Protein AF-A0A8J4QDQ7-F1 (afdb_monomer_lite)

Sequence (222 aa):
VIGIDLLSQSLLPAIVELAEDRHWRVRLAIIEYIPLLASQLGVGFFDDKLGALCMQWLKDKVYSIRDAAANNVKRLAEEFGPEWAMQHIIPQVLDMINNPHYLYRMTILHAISLLAPVMGSEITCSKLLPVVINAAKDRVPNIKFNVAKVLQSLIPIVDQSVVEKTIRPCLIELSEDPDVDVRFFATQALQSSDQVSNQMLLDVLGLLPPPMTEQLVNLAAA

Structure (mmCIF, N/CA/C/O backbone):
data_AF-A0A8J4QDQ7-F1
#
_entry.id   AF-A0A8J4QDQ7-F1
#
loop_
_atom_site.group_PDB
_atom_site.id
_atom_site.type_symbol
_atom_site.label_atom_id
_atom_site.label_alt_id
_atom_site.label_comp_id
_atom_site.label_asym_id
_atom_site.label_entity_id
_atom_site.label_seq_id
_atom_site.pdbx_PDB_ins_code
_atom_site.Cartn_x
_atom_site.Cartn_y
_atom_site.Cartn_z
_atom_site.occupancy
_atom_site.B_iso_or_equiv
_atom_site.auth_seq_id
_atom_site.auth_comp_id
_atom_site.auth_asym_id
_atom_site.auth_atom_id
_atom_site.pdbx_PDB_model_num
ATOM 1 N N . VAL A 1 1 ? -21.166 14.233 34.605 1.00 46.72 1 VAL A N 1
ATOM 2 C CA . VAL A 1 1 ? -20.806 13.964 33.195 1.00 46.72 1 VAL A CA 1
ATOM 3 C C . VAL A 1 1 ? -20.158 12.594 33.177 1.00 46.72 1 VAL A C 1
ATOM 5 O O . VAL A 1 1 ? -19.172 12.425 33.880 1.00 46.72 1 VAL A O 1
ATOM 8 N N . ILE A 1 2 ? -20.756 11.599 32.517 1.00 53.34 2 ILE A N 1
ATOM 9 C CA . ILE A 1 2 ? -20.072 10.319 32.285 1.00 53.34 2 ILE A CA 1
ATOM 10 C C . ILE A 1 2 ? -18.892 10.666 31.375 1.00 53.34 2 ILE A C 1
ATOM 12 O O . ILE A 1 2 ? -19.111 11.212 30.296 1.00 53.34 2 ILE A O 1
ATOM 16 N N . GLY A 1 3 ? -17.663 10.493 31.863 1.00 65.38 3 GLY A N 1
ATOM 17 C CA . GLY A 1 3 ? -16.469 10.800 31.077 1.00 65.38 3 GLY A CA 1
ATOM 18 C C . GLY A 1 3 ? -16.448 9.952 29.808 1.00 65.38 3 GLY A C 1
ATOM 19 O O . GLY A 1 3 ? -16.916 8.811 29.830 1.00 65.38 3 GLY A O 1
ATOM 20 N N . ILE A 1 4 ? -15.911 10.507 28.720 1.00 68.81 4 ILE A N 1
ATOM 21 C CA . ILE A 1 4 ? -15.723 9.800 27.442 1.00 68.81 4 ILE A CA 1
ATOM 22 C C . ILE A 1 4 ? -15.067 8.432 27.684 1.00 68.81 4 ILE A C 1
ATOM 24 O O . ILE A 1 4 ? -15.502 7.443 27.110 1.00 68.81 4 ILE A O 1
ATOM 28 N N . ASP A 1 5 ? -14.148 8.342 28.645 1.00 69.94 5 ASP A N 1
ATOM 29 C CA . ASP A 1 5 ? -13.467 7.104 29.034 1.00 69.94 5 ASP A CA 1
ATOM 30 C C . ASP A 1 5 ? -14.416 5.963 29.435 1.00 69.94 5 ASP A C 1
ATOM 32 O O . ASP A 1 5 ? -14.229 4.822 29.013 1.00 69.94 5 ASP A O 1
ATOM 36 N N . LEU A 1 6 ? -15.461 6.250 30.218 1.00 70.62 6 LEU A N 1
ATOM 37 C CA . LEU A 1 6 ? -16.390 5.224 30.704 1.00 70.62 6 LEU A CA 1
ATOM 38 C C . LEU A 1 6 ? -17.326 4.741 29.584 1.00 70.62 6 LEU A C 1
ATOM 40 O O . LEU A 1 6 ? -17.686 3.562 29.521 1.00 70.62 6 LEU A O 1
ATOM 44 N N . LEU A 1 7 ? -17.708 5.658 28.688 1.00 71.38 7 LEU A N 1
ATOM 45 C CA . LEU A 1 7 ? -18.514 5.346 27.510 1.00 71.38 7 LEU A CA 1
ATOM 46 C C . LEU A 1 7 ? -17.709 4.489 26.526 1.00 71.38 7 LEU A C 1
ATOM 48 O O . LEU A 1 7 ? -18.193 3.450 26.078 1.00 71.38 7 LEU A O 1
ATOM 52 N N . SER A 1 8 ? -16.459 4.867 26.266 1.00 72.62 8 SER A N 1
ATOM 53 C CA . SER A 1 8 ? -15.536 4.123 25.410 1.00 72.62 8 SER A CA 1
ATOM 54 C C . SER A 1 8 ? -15.260 2.725 25.953 1.00 72.62 8 SER A C 1
ATOM 56 O O . SER A 1 8 ? -15.333 1.760 25.201 1.00 72.62 8 SER A O 1
ATOM 58 N N . GLN A 1 9 ? -15.037 2.574 27.263 1.00 77.69 9 GLN A N 1
ATOM 59 C CA . GLN A 1 9 ? -14.858 1.258 27.891 1.00 77.69 9 GLN A CA 1
ATOM 60 C C . GLN A 1 9 ? -16.101 0.364 27.779 1.00 77.69 9 GLN A C 1
ATOM 62 O O . GLN A 1 9 ? -15.965 -0.849 27.635 1.00 77.69 9 GLN A O 1
ATOM 67 N N . SER A 1 10 ? -17.300 0.951 27.816 1.00 83.00 10 SER A N 1
ATOM 68 C CA . SER A 1 10 ? -18.557 0.198 27.727 1.00 83.00 10 SER A CA 1
ATOM 69 C C . SER A 1 10 ? -18.890 -0.231 26.294 1.00 83.00 10 SER A C 1
ATOM 71 O O . SER A 1 10 ? -19.472 -1.294 26.094 1.00 83.00 10 SER A O 1
ATOM 73 N N . LEU A 1 11 ? -18.529 0.583 25.295 1.00 84.69 11 LEU A N 1
ATOM 74 C CA . LEU A 1 11 ? -18.830 0.318 23.883 1.00 84.69 11 LEU A CA 1
ATOM 75 C C . LEU A 1 11 ? -17.735 -0.476 23.164 1.00 84.69 11 LEU A C 1
ATOM 77 O O . LEU A 1 11 ? -18.033 -1.184 22.203 1.00 84.69 11 LEU A O 1
ATOM 81 N N . LEU A 1 12 ? -16.483 -0.393 23.622 1.00 83.94 12 LEU A N 1
ATOM 82 C CA . LEU A 1 12 ? -15.350 -1.043 22.965 1.00 83.94 12 LEU A CA 1
ATOM 83 C C . LEU A 1 12 ? -15.536 -2.560 22.780 1.00 83.94 12 LEU A C 1
ATOM 85 O O . LEU A 1 12 ? -15.283 -3.021 21.669 1.00 83.94 12 LEU A O 1
ATOM 89 N N . PRO A 1 13 ? -16.009 -3.345 23.772 1.00 89.38 13 PRO A N 1
ATOM 90 C CA . PRO A 1 13 ? -16.227 -4.778 23.572 1.00 89.38 13 PRO A CA 1
ATOM 91 C C . PRO A 1 13 ? -17.178 -5.075 22.409 1.00 89.38 13 PRO A C 1
ATOM 93 O O . PRO A 1 13 ? -16.895 -5.955 21.603 1.00 89.38 13 PRO A O 1
ATOM 96 N N . ALA A 1 14 ? -18.252 -4.291 22.268 1.00 91.81 14 ALA A N 1
ATOM 97 C CA . ALA A 1 14 ? -19.197 -4.440 21.167 1.00 91.81 14 ALA A CA 1
ATOM 98 C C . ALA A 1 14 ? -18.576 -4.035 19.819 1.00 91.81 14 ALA A C 1
ATOM 100 O O . ALA A 1 14 ? -18.802 -4.701 18.815 1.00 91.81 14 ALA A O 1
ATOM 101 N N . ILE A 1 15 ? -17.760 -2.975 19.781 1.00 89.94 15 ILE A N 1
ATOM 102 C CA . ILE A 1 15 ? -17.044 -2.568 18.558 1.00 89.94 15 ILE A CA 1
ATOM 103 C C . ILE A 1 15 ? -16.073 -3.666 18.111 1.00 89.94 15 ILE A C 1
ATOM 105 O O . ILE A 1 15 ? -16.031 -3.989 16.926 1.00 89.94 15 ILE A O 1
ATOM 109 N N . VAL A 1 16 ? -15.319 -4.255 19.044 1.00 90.12 16 VAL A N 1
ATOM 110 C CA . VAL A 1 16 ? -14.378 -5.349 18.760 1.00 90.12 16 VAL A CA 1
ATOM 111 C C . VAL A 1 16 ? -15.122 -6.605 18.296 1.00 90.12 16 VAL A C 1
ATOM 113 O O . VAL A 1 16 ? -14.714 -7.231 17.324 1.00 90.12 16 VAL A O 1
ATOM 116 N N . GLU A 1 17 ? -16.255 -6.940 18.916 1.00 93.31 17 GLU A N 1
ATOM 117 C CA . GLU A 1 17 ? -17.091 -8.059 18.468 1.00 93.31 17 GLU A CA 1
ATOM 118 C 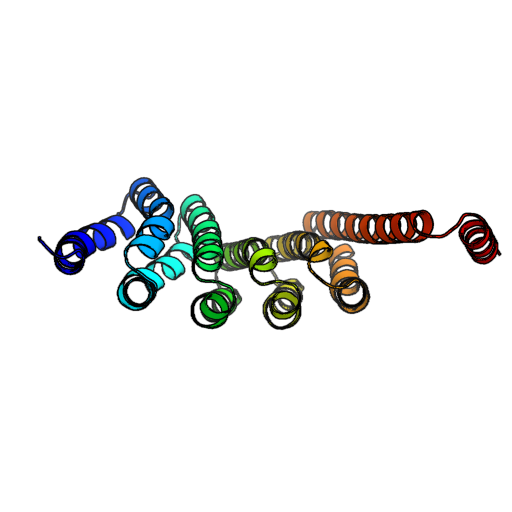C . GLU A 1 17 ? -17.596 -7.849 17.029 1.00 93.31 17 GLU A C 1
ATOM 120 O O . GLU A 1 17 ? -17.483 -8.740 16.186 1.00 93.31 17 GLU A O 1
ATOM 125 N N . LEU A 1 18 ? -18.082 -6.645 16.709 1.00 94.88 18 LEU A N 1
ATOM 126 C CA . LEU A 1 18 ? -18.565 -6.303 15.367 1.00 94.88 18 LEU A CA 1
ATOM 127 C C . LEU A 1 18 ? -17.429 -6.223 14.329 1.00 94.88 18 LEU A C 1
ATOM 129 O O . LEU A 1 18 ? -17.634 -6.549 13.157 1.00 94.88 18 LEU A O 1
ATOM 133 N N . ALA A 1 19 ? -16.225 -5.819 14.743 1.00 93.56 19 ALA A N 1
ATOM 134 C CA . ALA A 1 19 ? -15.021 -5.786 13.910 1.00 93.56 19 ALA A CA 1
ATOM 135 C C . ALA A 1 19 ? -14.628 -7.172 13.372 1.00 93.56 19 ALA A C 1
ATOM 137 O O . ALA A 1 19 ? -14.020 -7.271 12.301 1.00 93.56 19 ALA A O 1
ATOM 138 N N . GLU A 1 20 ? -14.998 -8.233 14.089 1.00 94.12 20 GLU A N 1
ATOM 139 C CA . GLU A 1 20 ? -14.707 -9.630 13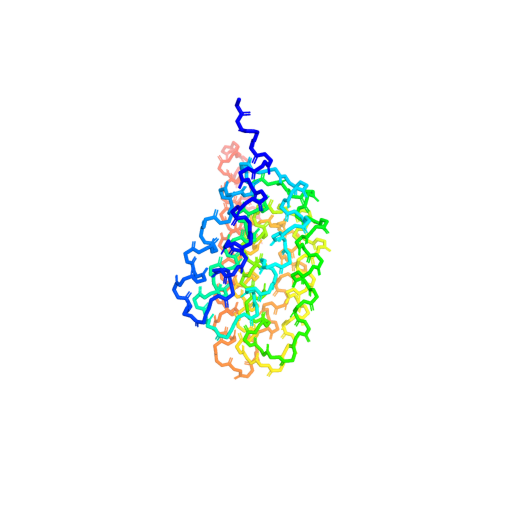.755 1.00 94.12 20 GLU A CA 1
ATOM 140 C C . GLU A 1 20 ? -15.962 -10.425 13.346 1.00 94.12 20 GLU A C 1
ATOM 142 O O . GLU A 1 20 ? -15.912 -11.650 13.196 1.00 94.12 20 GLU A O 1
ATOM 147 N N . ASP A 1 21 ? -17.084 -9.738 13.101 1.00 97.38 21 ASP A N 1
ATOM 148 C CA . ASP A 1 21 ? -18.368 -10.361 12.781 1.00 97.38 21 ASP A CA 1
ATOM 149 C C . ASP A 1 21 ? -18.267 -11.308 11.576 1.00 97.38 21 ASP A C 1
ATOM 151 O O . ASP A 1 21 ? -17.541 -11.070 10.605 1.00 97.38 21 ASP A O 1
ATOM 155 N N . ARG A 1 22 ? -19.033 -12.404 11.591 1.00 95.94 22 ARG A N 1
ATOM 156 C CA . ARG A 1 22 ? -19.036 -13.398 10.504 1.00 95.94 22 ARG A CA 1
ATOM 157 C C . ARG A 1 22 ? -19.473 -12.792 9.169 1.00 95.94 22 ARG A C 1
ATOM 159 O O . ARG A 1 22 ? -18.961 -13.188 8.113 1.00 95.94 22 ARG A O 1
ATOM 166 N N . HIS A 1 23 ? -20.405 -11.846 9.200 1.00 97.56 23 HIS A N 1
ATOM 167 C CA . HIS A 1 23 ? -20.930 -11.151 8.043 1.00 97.56 23 HIS A CA 1
ATOM 168 C C . HIS A 1 23 ? -20.013 -9.990 7.652 1.00 97.56 23 HIS A C 1
ATOM 170 O O . HIS A 1 23 ? -19.893 -8.984 8.342 1.00 97.56 23 HIS A O 1
ATOM 176 N N . TRP A 1 24 ? -19.380 -10.105 6.485 1.00 98.00 24 TRP A N 1
ATOM 177 C CA . TRP A 1 24 ? -18.366 -9.138 6.061 1.00 98.00 24 TRP A CA 1
ATOM 178 C C . TRP A 1 24 ? -18.899 -7.706 5.950 1.00 98.00 24 TRP A C 1
ATOM 180 O O . TRP A 1 24 ? -18.155 -6.782 6.228 1.00 98.00 24 TRP A O 1
ATOM 190 N N . ARG A 1 25 ? -20.179 -7.483 5.628 1.00 98.06 25 ARG A N 1
ATOM 191 C CA . ARG A 1 25 ? -20.723 -6.113 5.580 1.00 98.06 25 ARG A CA 1
ATOM 192 C C . ARG A 1 25 ? -20.772 -5.433 6.950 1.00 98.06 25 ARG A C 1
ATOM 194 O O . ARG A 1 25 ? -20.677 -4.216 7.003 1.00 98.06 25 ARG A O 1
ATOM 201 N N . VAL A 1 26 ? -20.886 -6.206 8.033 1.00 97.75 26 VAL A N 1
ATOM 202 C CA . VAL A 1 26 ? -20.792 -5.669 9.398 1.00 97.75 26 VAL A CA 1
ATOM 203 C C . VAL A 1 26 ? -19.357 -5.221 9.658 1.00 97.75 26 VAL A C 1
ATOM 205 O O . VAL A 1 26 ? -19.144 -4.065 10.008 1.00 97.75 26 VAL A O 1
ATOM 208 N N . ARG A 1 27 ? -18.368 -6.075 9.354 1.00 97.75 27 ARG A N 1
ATOM 209 C CA . ARG A 1 27 ? -16.945 -5.700 9.443 1.00 97.75 27 ARG A CA 1
ATOM 210 C C . ARG A 1 27 ? -16.627 -4.467 8.599 1.00 97.75 27 ARG A C 1
ATOM 212 O O . ARG A 1 27 ? -15.969 -3.558 9.085 1.00 97.75 27 ARG A O 1
ATOM 219 N N . LEU A 1 28 ? -17.127 -4.414 7.361 1.00 97.81 28 LEU A N 1
ATOM 220 C CA . LEU A 1 28 ? -16.935 -3.276 6.460 1.00 97.81 28 LEU A CA 1
ATOM 221 C C . LEU A 1 28 ? -17.427 -1.972 7.096 1.00 97.81 28 LEU A C 1
ATOM 223 O O . LEU A 1 28 ? -16.676 -1.003 7.126 1.00 97.81 28 LEU A O 1
ATOM 227 N N . ALA A 1 29 ? -18.644 -1.972 7.650 1.00 96.88 29 ALA A N 1
ATOM 228 C CA . ALA A 1 29 ? -19.180 -0.800 8.330 1.00 96.88 29 ALA A CA 1
ATOM 229 C C . ALA A 1 29 ? -18.258 -0.354 9.475 1.00 96.88 29 ALA A C 1
ATOM 231 O O . ALA A 1 29 ? -17.933 0.825 9.570 1.00 96.88 29 ALA A O 1
ATOM 232 N N . ILE A 1 30 ? -17.765 -1.285 10.301 1.00 95.81 30 ILE A N 1
ATOM 233 C CA . ILE A 1 30 ? -16.829 -0.946 11.383 1.00 95.81 30 ILE A CA 1
ATOM 234 C C . ILE A 1 30 ? -15.547 -0.306 10.836 1.00 95.81 30 ILE A C 1
ATOM 236 O O . ILE A 1 30 ? -15.154 0.757 11.315 1.00 95.81 30 ILE A O 1
ATOM 240 N N . ILE A 1 31 ? -14.936 -0.889 9.801 1.00 96.62 31 ILE A N 1
ATOM 241 C CA . ILE A 1 31 ? -13.700 -0.386 9.177 1.00 96.62 31 ILE A CA 1
ATOM 242 C C . ILE A 1 31 ? -13.849 1.059 8.690 1.00 96.62 31 ILE A C 1
ATOM 244 O O . ILE A 1 31 ? -12.935 1.871 8.857 1.00 96.62 31 ILE A O 1
ATOM 248 N N . GLU A 1 32 ? -14.993 1.401 8.099 1.00 94.62 32 GLU A N 1
ATOM 249 C CA . GLU A 1 32 ? -15.253 2.741 7.564 1.00 94.62 32 GLU A CA 1
ATOM 250 C C . GLU A 1 32 ? -15.359 3.814 8.662 1.00 94.62 32 GLU A C 1
ATOM 252 O O . GLU A 1 32 ? -14.963 4.966 8.431 1.00 94.62 32 GLU A O 1
ATOM 257 N N . TYR A 1 33 ? -15.822 3.427 9.859 1.00 92.94 33 TYR A N 1
ATOM 258 C CA . TYR A 1 33 ? -15.953 4.301 11.031 1.00 92.94 33 TYR A CA 1
ATOM 259 C C . TYR A 1 33 ? -14.691 4.395 11.896 1.00 92.94 33 TYR A C 1
ATOM 261 O O . TYR A 1 33 ? -14.557 5.360 12.649 1.00 92.94 33 TYR A O 1
ATOM 269 N N . ILE A 1 34 ? -13.745 3.455 11.783 1.00 91.44 34 ILE A N 1
ATOM 270 C CA . ILE A 1 34 ? -12.524 3.450 12.604 1.00 91.44 34 ILE A CA 1
ATOM 271 C C . ILE A 1 34 ? -11.758 4.781 12.592 1.00 91.44 34 ILE A C 1
ATOM 273 O O . ILE A 1 34 ? -11.402 5.222 13.680 1.00 91.44 34 ILE A O 1
ATOM 277 N N . PRO A 1 35 ? -11.508 5.465 11.457 1.00 91.12 35 PRO A N 1
ATOM 278 C CA . PRO A 1 35 ? -10.709 6.691 11.485 1.00 91.12 35 PRO A CA 1
ATOM 279 C C . PRO A 1 35 ? -11.386 7.806 12.293 1.00 91.12 35 PRO A C 1
ATOM 281 O O . PRO A 1 35 ? -10.717 8.549 13.001 1.00 91.12 35 PRO A O 1
ATOM 284 N N . LEU A 1 36 ? -12.723 7.871 12.257 1.00 90.06 36 LEU A N 1
ATOM 285 C CA . LEU A 1 36 ? -13.495 8.804 13.080 1.00 90.06 36 LEU A CA 1
ATOM 286 C C . LEU A 1 36 ? -13.423 8.438 14.570 1.00 90.06 36 LEU A C 1
ATOM 288 O O . LEU A 1 36 ? -13.307 9.315 15.417 1.00 90.06 36 LEU A O 1
ATOM 292 N N . LEU A 1 37 ? -13.489 7.147 14.902 1.00 87.56 37 LEU A N 1
ATOM 293 C CA . LEU A 1 37 ? -13.314 6.700 16.286 1.00 87.56 37 LEU A CA 1
ATOM 294 C C . LEU A 1 37 ? -11.900 7.006 16.787 1.00 87.56 37 LEU A C 1
ATOM 296 O O . LEU A 1 37 ? -11.734 7.467 17.910 1.00 87.56 37 LEU A O 1
ATOM 300 N N . ALA A 1 38 ? -10.888 6.791 15.949 1.00 88.25 38 ALA A N 1
ATOM 301 C CA . ALA A 1 38 ? -9.495 7.058 16.270 1.00 88.25 38 ALA A CA 1
ATOM 302 C C . ALA A 1 38 ? -9.261 8.553 16.559 1.00 88.25 38 ALA A C 1
ATOM 304 O O . ALA A 1 38 ? -8.642 8.882 17.571 1.00 88.25 38 ALA A O 1
ATOM 305 N N . SER A 1 39 ? -9.832 9.453 15.748 1.00 87.88 39 SER A N 1
ATOM 306 C CA . SER A 1 39 ? -9.722 10.902 15.970 1.00 87.88 39 SER A CA 1
ATOM 307 C C . SER A 1 39 ? -10.444 11.378 17.234 1.00 87.88 39 SER A C 1
ATOM 309 O O . SER A 1 39 ? -9.968 12.277 17.9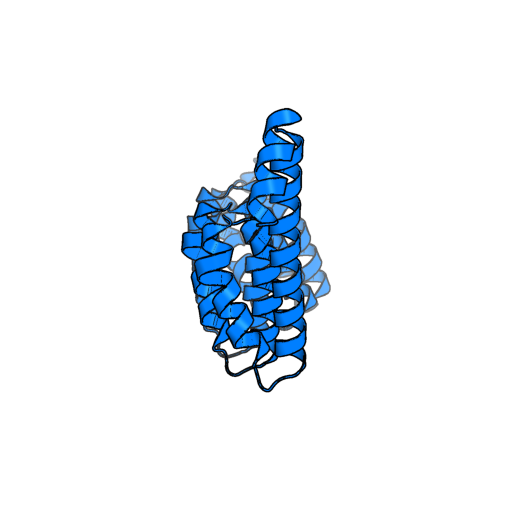24 1.00 87.88 39 SER A O 1
ATOM 311 N N . GLN A 1 40 ? -11.569 10.751 17.591 1.00 86.38 40 GLN A N 1
ATOM 312 C CA . GLN A 1 40 ? -12.343 11.112 18.784 1.00 86.38 40 GLN A CA 1
ATOM 313 C C . GLN A 1 40 ? -11.772 10.546 20.090 1.00 86.38 40 GLN A C 1
ATOM 315 O O . GLN A 1 40 ? -11.903 11.178 21.138 1.00 86.38 40 GLN A O 1
ATOM 320 N N . LEU A 1 41 ? -11.178 9.352 20.044 1.00 84.00 41 LEU A N 1
ATOM 321 C CA . LEU A 1 41 ? -10.660 8.643 21.221 1.00 84.00 41 LEU A CA 1
ATOM 322 C C . LEU A 1 41 ? -9.184 8.944 21.495 1.00 84.00 41 LEU A C 1
ATOM 324 O O . LEU A 1 41 ? -8.710 8.737 22.612 1.00 84.00 41 LEU A O 1
ATOM 328 N N . GLY A 1 42 ? -8.473 9.458 20.493 1.00 84.38 42 GLY A N 1
ATOM 329 C CA . GLY A 1 42 ? -7.061 9.789 20.575 1.00 84.38 42 GLY A CA 1
ATOM 330 C C . GLY A 1 42 ? -6.142 8.601 20.287 1.00 84.38 42 GLY A C 1
ATOM 331 O O . GLY A 1 42 ? -6.487 7.430 20.462 1.00 84.38 42 GLY A O 1
ATOM 332 N N . VAL A 1 43 ? -4.925 8.943 19.861 1.00 86.81 43 VAL A N 1
ATOM 333 C CA . VAL A 1 43 ? -3.916 8.006 19.349 1.00 86.81 43 VAL A CA 1
ATOM 334 C C . VAL A 1 43 ? -3.548 6.896 20.340 1.00 86.81 43 VAL A C 1
ATOM 336 O O . VAL A 1 43 ? -3.564 5.726 19.977 1.00 86.81 43 VAL A O 1
ATOM 339 N N . GLY A 1 44 ? -3.331 7.228 21.620 1.00 84.00 44 GLY A N 1
ATOM 340 C CA . GLY A 1 44 ? -2.935 6.235 22.626 1.00 84.00 44 GLY A CA 1
ATOM 341 C C . GLY A 1 44 ? -4.009 5.174 22.878 1.00 84.00 44 GLY A C 1
ATOM 342 O O . GLY A 1 44 ? -3.701 3.994 23.015 1.00 84.00 44 GLY A O 1
ATOM 343 N N . PHE A 1 45 ? -5.287 5.568 22.872 1.00 81.75 45 PHE A N 1
ATOM 344 C CA . PHE A 1 45 ? -6.383 4.608 22.998 1.00 81.75 45 PHE A CA 1
ATOM 345 C C . PHE A 1 45 ? -6.493 3.720 21.754 1.00 81.75 45 PHE A C 1
ATOM 347 O O . PHE A 1 45 ? -6.727 2.514 21.867 1.00 81.75 45 PHE A O 1
ATOM 354 N N . PHE A 1 46 ? -6.338 4.313 20.567 1.00 85.25 46 PHE A N 1
ATOM 355 C CA . PHE A 1 46 ? -6.386 3.582 19.307 1.00 85.25 46 PHE A CA 1
ATOM 356 C C . PHE A 1 46 ? -5.286 2.515 19.230 1.00 85.25 46 PHE A C 1
ATOM 358 O O . PHE A 1 46 ? -5.593 1.355 18.940 1.00 85.25 46 PHE A O 1
ATOM 365 N N . ASP A 1 47 ? -4.044 2.882 19.545 1.00 86.00 47 ASP A N 1
ATOM 366 C CA . ASP A 1 47 ? -2.890 1.980 19.495 1.00 86.00 47 ASP A CA 1
ATOM 367 C C . ASP A 1 47 ? -3.082 0.770 20.421 1.00 86.00 47 ASP A C 1
ATOM 369 O O . ASP A 1 47 ? -2.907 -0.375 19.997 1.00 86.00 47 ASP A O 1
ATOM 373 N N . ASP A 1 48 ? -3.558 1.006 21.646 1.00 84.56 48 ASP A N 1
ATOM 374 C CA . ASP A 1 48 ? -3.754 -0.042 22.650 1.00 84.56 48 ASP A CA 1
ATOM 375 C C . ASP A 1 48 ? -4.892 -1.018 22.319 1.00 84.56 48 ASP A C 1
ATOM 377 O O . ASP A 1 48 ? -4.877 -2.167 22.777 1.00 84.56 48 ASP A O 1
ATOM 381 N N . LYS A 1 49 ? -5.936 -0.559 21.615 1.00 82.31 49 LYS A N 1
ATOM 382 C CA . LYS A 1 49 ? -7.219 -1.283 21.533 1.00 82.31 49 LYS A CA 1
ATOM 383 C C . LYS A 1 49 ? -7.650 -1.680 20.128 1.00 82.31 49 LYS A C 1
ATOM 385 O O . LYS A 1 49 ? -8.334 -2.690 19.987 1.00 82.31 49 LYS A O 1
ATOM 390 N N . LEU A 1 50 ? -7.301 -0.898 19.110 1.00 85.94 50 LEU A N 1
ATOM 391 C CA . LEU A 1 50 ? -7.868 -1.012 17.760 1.00 85.94 50 LEU A CA 1
ATOM 392 C C . LEU A 1 50 ? -6.805 -1.151 16.658 1.00 85.94 50 LEU A C 1
ATOM 394 O O . LEU A 1 50 ? -7.120 -1.657 15.578 1.00 85.94 50 LEU A O 1
ATOM 398 N N . GLY A 1 51 ? -5.548 -0.781 16.920 1.00 89.12 51 GLY A N 1
ATOM 399 C CA . GLY A 1 51 ? -4.468 -0.852 15.930 1.00 89.12 51 GLY A CA 1
ATOM 400 C C . GLY A 1 51 ? -4.262 -2.257 15.347 1.00 89.12 51 GLY A C 1
ATOM 401 O O . GLY A 1 51 ? -4.146 -2.421 14.131 1.00 89.12 51 GLY A O 1
ATOM 402 N N . ALA A 1 52 ? -4.307 -3.294 16.191 1.00 91.25 52 ALA A N 1
ATOM 403 C CA . ALA A 1 52 ? -4.137 -4.684 15.756 1.00 91.25 52 ALA A CA 1
ATOM 404 C C . ALA A 1 52 ? -5.244 -5.157 14.791 1.00 91.25 52 ALA A C 1
ATOM 406 O O . ALA A 1 52 ? -4.953 -5.862 13.820 1.00 91.25 52 ALA A O 1
ATOM 407 N N . LEU A 1 53 ? -6.494 -4.727 15.009 1.00 92.56 53 LEU A N 1
ATOM 408 C CA . LEU A 1 53 ? -7.627 -5.059 14.134 1.00 92.56 53 LEU A CA 1
ATOM 409 C C . LEU A 1 53 ? -7.415 -4.500 12.724 1.00 92.56 53 LEU A C 1
ATOM 411 O O . LEU A 1 53 ? -7.652 -5.194 11.733 1.00 92.56 53 LEU A O 1
ATOM 415 N N . CYS A 1 54 ? -6.870 -3.284 12.628 1.00 93.81 54 CYS A N 1
ATOM 416 C CA . CYS A 1 54 ? -6.592 -2.636 11.348 1.00 93.81 54 CYS A CA 1
ATOM 417 C C . CYS A 1 54 ? -5.624 -3.457 10.486 1.00 93.81 54 CYS A C 1
ATOM 419 O O . CYS A 1 54 ? -5.840 -3.631 9.285 1.00 93.81 54 CYS A O 1
ATOM 421 N N . MET A 1 55 ? -4.602 -4.044 11.112 1.00 94.75 55 MET A N 1
ATOM 422 C CA . MET A 1 55 ? -3.640 -4.908 10.423 1.00 94.75 55 MET A CA 1
ATOM 423 C C . MET A 1 55 ? -4.208 -6.299 10.113 1.00 94.75 55 MET A C 1
ATOM 425 O O . MET A 1 55 ? -3.845 -6.914 9.108 1.00 94.75 55 MET A O 1
ATOM 429 N N . GLN A 1 56 ? -5.125 -6.808 10.938 1.00 95.06 56 GLN A N 1
ATOM 430 C CA . GLN A 1 56 ? -5.810 -8.078 10.691 1.00 95.06 56 GLN A CA 1
ATOM 431 C C . GLN A 1 56 ? -6.691 -8.015 9.438 1.00 95.06 56 GLN A C 1
ATOM 433 O O . GLN A 1 56 ? -6.668 -8.951 8.633 1.00 95.06 56 GLN A O 1
ATOM 438 N N . TRP A 1 57 ? -7.410 -6.910 9.216 1.00 97.25 57 TRP A N 1
ATOM 439 C CA . TRP A 1 57 ? -8.294 -6.763 8.054 1.00 97.25 57 TRP A CA 1
ATOM 440 C C . TRP A 1 57 ? -7.557 -6.727 6.709 1.00 97.25 57 TRP A C 1
ATOM 442 O O . TRP A 1 57 ? -8.118 -7.159 5.701 1.00 97.25 57 TRP A O 1
ATOM 452 N N . LEU A 1 58 ? -6.276 -6.335 6.678 1.00 97.25 58 LEU A N 1
ATOM 453 C CA . LEU A 1 58 ? -5.431 -6.438 5.475 1.00 97.25 58 LEU A CA 1
ATOM 454 C C . LEU A 1 58 ? -5.245 -7.894 5.000 1.00 97.25 58 LEU A C 1
ATOM 456 O O . LEU A 1 58 ? -4.890 -8.135 3.846 1.00 97.25 58 LEU A O 1
ATOM 460 N N . LYS A 1 59 ? -5.533 -8.876 5.862 1.00 96.00 59 LYS A N 1
ATOM 461 C CA . LYS A 1 59 ? -5.485 -10.316 5.567 1.00 96.00 59 LYS A CA 1
ATOM 462 C C . LYS A 1 59 ? -6.870 -10.970 5.573 1.00 96.00 59 LYS A C 1
ATOM 464 O O . LYS A 1 59 ? -6.967 -12.194 5.642 1.00 96.00 59 LYS A O 1
ATOM 469 N N . ASP A 1 60 ? -7.950 -10.188 5.511 1.00 97.62 60 ASP A N 1
ATOM 470 C CA . ASP A 1 60 ? -9.304 -10.742 5.470 1.00 97.62 60 ASP A CA 1
ATOM 471 C C . ASP A 1 60 ? -9.508 -11.591 4.205 1.00 97.62 60 ASP A C 1
ATOM 473 O O . ASP A 1 60 ? -8.988 -11.294 3.127 1.00 97.62 60 ASP A O 1
ATOM 477 N N . LYS A 1 61 ? -10.303 -12.656 4.313 1.00 95.69 61 LYS A N 1
ATOM 478 C CA . LYS A 1 61 ? -10.648 -13.530 3.183 1.00 95.69 61 LYS A CA 1
ATOM 479 C C . LYS A 1 61 ? -11.427 -12.798 2.078 1.00 95.69 61 LYS A C 1
ATOM 481 O O . LYS A 1 61 ? -11.312 -13.155 0.907 1.00 95.69 61 LYS A O 1
ATOM 486 N N . VAL A 1 62 ? -12.196 -11.766 2.422 1.00 97.69 62 VAL A N 1
ATOM 487 C CA . VAL A 1 62 ? -13.026 -10.982 1.499 1.00 97.69 62 VAL A CA 1
ATOM 488 C C . VAL A 1 62 ? -12.230 -9.812 0.925 1.00 97.69 62 VAL A C 1
ATOM 490 O O . VAL A 1 62 ? -11.693 -8.994 1.664 1.00 97.69 62 VAL A O 1
ATOM 493 N N . TYR A 1 63 ? -12.200 -9.696 -0.407 1.00 97.00 63 TYR A N 1
ATOM 494 C CA . TYR A 1 63 ? -11.488 -8.615 -1.101 1.00 97.00 63 TYR A CA 1
ATOM 495 C C . TYR A 1 63 ? -11.933 -7.220 -0.646 1.00 97.00 63 TYR A C 1
ATOM 497 O O . TYR A 1 63 ? -11.087 -6.415 -0.279 1.00 97.00 63 TYR A O 1
ATOM 505 N N . SER A 1 64 ? -13.244 -6.961 -0.597 1.00 98.19 64 SER A N 1
ATOM 506 C CA . SER A 1 64 ? -13.784 -5.652 -0.203 1.00 98.19 64 SER A CA 1
ATOM 507 C C . SER A 1 64 ? -13.357 -5.221 1.202 1.00 98.19 64 SER A C 1
ATOM 509 O O . SER A 1 64 ? -13.240 -4.033 1.462 1.00 98.19 64 SER A O 1
ATOM 511 N N . ILE A 1 65 ? -13.086 -6.174 2.099 1.00 98.50 65 ILE A N 1
ATOM 512 C CA . ILE A 1 65 ? -12.560 -5.871 3.433 1.00 98.50 65 ILE A CA 1
ATOM 513 C C . ILE A 1 65 ? -11.095 -5.465 3.366 1.00 98.50 65 ILE A C 1
ATOM 515 O O . ILE A 1 65 ? -10.707 -4.490 3.997 1.00 98.50 65 ILE A O 1
ATOM 519 N N . ARG A 1 66 ? -10.289 -6.168 2.567 1.00 98.38 66 ARG A N 1
ATOM 520 C CA . ARG A 1 66 ? -8.881 -5.812 2.362 1.00 98.38 66 ARG A CA 1
ATOM 521 C C . ARG A 1 66 ? -8.723 -4.441 1.704 1.00 98.38 66 ARG A C 1
ATOM 523 O O . ARG A 1 66 ? -7.843 -3.681 2.090 1.00 98.38 66 ARG A O 1
ATOM 530 N N . ASP A 1 67 ? -9.582 -4.130 0.739 1.00 98.38 67 ASP A N 1
ATOM 531 C CA . ASP A 1 67 ? -9.638 -2.831 0.062 1.00 98.38 67 ASP A CA 1
ATOM 532 C C . ASP A 1 67 ? -10.013 -1.700 1.039 1.00 98.38 67 ASP A C 1
ATOM 534 O O . ASP A 1 67 ? -9.302 -0.699 1.154 1.00 98.38 67 ASP A O 1
ATOM 538 N N . ALA A 1 68 ? -11.058 -1.908 1.846 1.00 98.44 68 ALA A N 1
ATOM 539 C CA . ALA A 1 68 ? -11.438 -0.973 2.902 1.00 98.44 68 ALA A CA 1
ATOM 540 C C . ALA A 1 68 ? -10.335 -0.809 3.960 1.00 98.44 68 ALA A C 1
ATOM 542 O O . ALA A 1 68 ? -10.077 0.306 4.407 1.00 98.44 68 ALA A O 1
ATOM 543 N N . ALA A 1 69 ? -9.638 -1.888 4.327 1.00 98.25 69 ALA A N 1
ATOM 544 C CA . ALA A 1 69 ? -8.524 -1.854 5.269 1.00 98.25 69 ALA A CA 1
ATOM 545 C C . ALA A 1 69 ? -7.319 -1.067 4.729 1.00 98.25 69 ALA A C 1
ATOM 547 O O . ALA A 1 69 ? -6.714 -0.294 5.467 1.00 98.25 69 ALA A O 1
ATOM 548 N N . ALA A 1 70 ? -6.994 -1.202 3.440 1.00 98.31 70 ALA A N 1
ATOM 549 C CA . ALA A 1 70 ? -5.932 -0.421 2.803 1.00 98.31 70 ALA A CA 1
ATOM 550 C C . ALA A 1 70 ? -6.251 1.088 2.815 1.00 98.31 70 ALA A C 1
ATOM 552 O O . ALA A 1 70 ? -5.397 1.912 3.143 1.00 98.31 70 ALA A O 1
ATOM 553 N N . ASN A 1 71 ? -7.505 1.456 2.543 1.00 98.31 71 ASN A N 1
ATOM 554 C CA . ASN A 1 71 ? -7.966 2.839 2.673 1.00 98.31 71 ASN A CA 1
ATOM 555 C C . ASN A 1 71 ? -8.011 3.309 4.135 1.00 98.31 71 ASN A C 1
ATOM 557 O O . ASN A 1 71 ? -7.740 4.473 4.424 1.00 98.31 71 ASN A O 1
ATOM 561 N N . ASN A 1 72 ? -8.328 2.414 5.069 1.00 97.75 72 ASN A N 1
ATOM 562 C CA . ASN A 1 72 ? -8.355 2.711 6.494 1.00 97.75 72 ASN A CA 1
ATOM 563 C C . ASN A 1 72 ? -6.961 3.083 7.023 1.00 97.75 72 ASN A C 1
ATOM 565 O O . ASN A 1 72 ? -6.822 4.132 7.646 1.00 97.75 72 ASN A O 1
ATOM 569 N N . VAL A 1 73 ? -5.923 2.299 6.704 1.00 97.12 73 VAL A N 1
ATOM 570 C CA . VAL A 1 73 ? -4.548 2.612 7.134 1.00 97.12 73 VAL A CA 1
ATOM 571 C C . VAL A 1 73 ? -4.032 3.914 6.526 1.00 97.12 73 VAL A C 1
ATOM 573 O O . VAL A 1 73 ? -3.339 4.666 7.206 1.00 97.12 73 VAL A O 1
ATOM 576 N N . LYS A 1 74 ? -4.429 4.231 5.286 1.00 97.75 74 LYS A N 1
ATOM 577 C CA . LYS A 1 74 ? -4.165 5.538 4.675 1.00 97.75 74 LYS A CA 1
ATOM 578 C C . LYS A 1 74 ? -4.797 6.666 5.499 1.00 97.75 74 LYS A C 1
ATOM 580 O O . LYS A 1 74 ? -4.101 7.603 5.869 1.00 97.75 74 LYS A O 1
ATOM 585 N N . ARG A 1 75 ? -6.092 6.566 5.813 1.00 97.38 75 ARG A N 1
ATOM 586 C CA . ARG A 1 75 ? -6.820 7.598 6.575 1.00 97.38 75 ARG A CA 1
ATOM 587 C C . ARG A 1 75 ? -6.265 7.787 7.986 1.00 97.38 75 ARG A C 1
ATOM 589 O O . ARG A 1 75 ? -6.222 8.906 8.471 1.00 97.38 75 ARG A O 1
ATOM 596 N N . LEU A 1 76 ? -5.820 6.711 8.634 1.00 95.94 76 LEU A N 1
ATOM 597 C CA . LEU A 1 76 ? -5.146 6.796 9.933 1.00 95.94 76 LEU A CA 1
ATOM 598 C C . LEU A 1 76 ? -3.796 7.516 9.828 1.00 95.94 76 LEU A C 1
ATOM 600 O O . LEU A 1 76 ? -3.468 8.315 10.698 1.00 95.94 76 LEU A O 1
ATOM 604 N N . ALA A 1 77 ? -3.032 7.274 8.759 1.00 96.44 77 ALA A N 1
ATOM 605 C CA . ALA A 1 77 ? -1.796 8.009 8.498 1.00 96.44 77 ALA A CA 1
ATOM 606 C C . ALA A 1 77 ? -2.051 9.496 8.185 1.00 96.44 77 ALA A C 1
ATOM 608 O O . ALA A 1 77 ? -1.264 10.340 8.599 1.00 96.44 77 ALA A O 1
ATOM 609 N N . GLU A 1 78 ? -3.150 9.828 7.497 1.00 96.19 78 GLU A N 1
ATOM 610 C CA . GLU A 1 78 ? -3.577 11.221 7.276 1.00 96.19 78 GLU A CA 1
ATOM 611 C C . GLU A 1 78 ? -3.982 11.908 8.593 1.00 96.19 78 GLU A C 1
ATOM 613 O O . GLU A 1 78 ? -3.653 13.072 8.795 1.00 96.19 78 GLU A O 1
ATOM 618 N N . GLU A 1 79 ? -4.661 11.189 9.493 1.00 94.19 79 GLU A N 1
ATOM 619 C CA . GLU A 1 79 ? -5.146 11.719 10.774 1.00 94.19 79 GLU A CA 1
ATOM 620 C C . GLU A 1 79 ? -4.022 11.916 11.803 1.00 94.19 79 GLU A C 1
ATOM 622 O O . GLU A 1 79 ? -3.943 12.954 12.457 1.00 94.19 79 GLU A O 1
ATOM 627 N N . PHE A 1 80 ? -3.146 10.920 11.964 1.00 94.25 80 PHE A N 1
ATOM 628 C CA . PHE A 1 80 ? -2.107 10.919 13.002 1.00 94.25 80 PHE A CA 1
ATOM 629 C C . PHE A 1 80 ? -0.721 11.339 12.503 1.00 94.25 80 PHE A C 1
ATOM 631 O O . PHE A 1 80 ? 0.191 11.534 13.308 1.00 94.25 80 PHE A O 1
ATOM 638 N N . GLY A 1 81 ? -0.562 11.509 11.193 1.00 95.19 81 GLY A N 1
ATOM 639 C CA . GLY A 1 81 ? 0.655 12.008 10.568 1.00 95.19 81 GLY A CA 1
ATOM 640 C C . GLY A 1 81 ? 1.695 10.931 10.216 1.00 95.19 81 GLY A C 1
ATOM 641 O O . GLY A 1 81 ? 1.635 9.782 10.681 1.00 95.19 81 GLY A O 1
ATOM 642 N N . PRO A 1 82 ? 2.681 11.301 9.377 1.00 95.81 82 PRO A N 1
ATOM 643 C CA . PRO A 1 82 ? 3.671 10.377 8.834 1.00 95.81 82 PRO A CA 1
ATOM 644 C C . PRO A 1 82 ? 4.625 9.818 9.898 1.00 95.81 82 PRO A C 1
ATOM 646 O O . PRO A 1 82 ? 5.018 8.656 9.804 1.00 95.81 82 PRO A O 1
ATOM 649 N N . GLU A 1 83 ? 4.977 10.576 10.940 1.00 95.62 83 GLU A N 1
ATOM 650 C CA . GLU A 1 83 ? 5.832 10.087 12.028 1.00 95.62 83 GLU A CA 1
ATOM 651 C C . GLU A 1 83 ? 5.161 8.950 12.801 1.00 95.62 83 GLU A C 1
ATOM 653 O O . GLU A 1 83 ? 5.791 7.923 13.073 1.00 95.62 83 GLU A O 1
ATOM 658 N N . TRP A 1 84 ? 3.871 9.100 13.116 1.00 95.50 84 TRP A N 1
ATOM 659 C CA . TRP A 1 84 ? 3.106 8.052 13.785 1.00 95.50 84 TRP A CA 1
ATOM 660 C C . TRP A 1 84 ? 2.948 6.829 12.877 1.00 95.50 84 TRP A C 1
ATOM 662 O O . TRP A 1 84 ? 3.210 5.702 13.310 1.00 95.50 84 TRP A O 1
ATOM 672 N N . ALA A 1 85 ? 2.600 7.034 11.603 1.00 96.81 85 ALA A N 1
ATOM 673 C CA . ALA A 1 85 ? 2.441 5.944 10.645 1.00 96.81 85 ALA A CA 1
ATOM 674 C C . ALA A 1 85 ? 3.751 5.166 10.440 1.00 96.81 85 ALA A C 1
ATOM 676 O O . ALA A 1 85 ? 3.731 3.938 10.337 1.00 96.81 85 ALA A O 1
ATOM 677 N N . MET A 1 86 ? 4.899 5.849 10.450 1.00 96.31 86 MET A N 1
ATOM 678 C CA . MET A 1 86 ? 6.224 5.228 10.388 1.00 96.31 86 MET A CA 1
ATOM 679 C C . MET A 1 86 ? 6.524 4.291 11.555 1.00 96.31 86 MET A C 1
ATOM 681 O O . MET A 1 86 ? 7.245 3.310 11.376 1.00 96.31 86 MET A O 1
ATOM 685 N N . GLN A 1 87 ? 5.994 4.588 12.738 1.00 95.00 87 GLN A N 1
ATOM 686 C CA . GLN A 1 87 ? 6.202 3.779 13.936 1.00 95.00 87 GLN A CA 1
ATOM 687 C C . GLN A 1 87 ? 5.203 2.619 14.017 1.00 95.00 87 GLN A C 1
ATOM 689 O O . GLN A 1 87 ? 5.594 1.503 14.356 1.00 95.00 87 GLN A O 1
ATOM 694 N N . HIS A 1 88 ? 3.938 2.860 13.661 1.00 93.75 88 HIS A N 1
ATOM 695 C CA . HIS A 1 88 ? 2.842 1.936 13.969 1.00 93.75 88 HIS A CA 1
ATOM 696 C C . HIS A 1 88 ? 2.289 1.191 12.749 1.00 93.75 88 HIS A C 1
ATOM 698 O O . HIS A 1 88 ? 1.892 0.036 12.879 1.00 93.75 88 HIS A O 1
ATOM 704 N N . ILE A 1 89 ? 2.284 1.793 11.556 1.00 95.38 89 ILE A N 1
ATOM 705 C CA . ILE A 1 89 ? 1.688 1.196 10.346 1.00 95.38 89 ILE A CA 1
ATOM 706 C C . ILE A 1 89 ? 2.756 0.586 9.439 1.00 95.38 89 ILE A C 1
ATOM 708 O O . ILE A 1 89 ? 2.678 -0.597 9.104 1.00 95.38 89 ILE A O 1
ATOM 712 N N . ILE A 1 90 ? 3.752 1.378 9.032 1.00 96.56 90 ILE A N 1
ATOM 713 C CA . ILE A 1 90 ? 4.705 0.996 7.981 1.00 96.56 90 ILE A CA 1
ATOM 714 C C . ILE A 1 90 ? 5.417 -0.333 8.284 1.00 96.56 90 ILE A C 1
ATOM 716 O O . ILE A 1 90 ? 5.403 -1.198 7.408 1.00 96.56 90 ILE A O 1
ATOM 720 N N . PRO A 1 91 ? 5.971 -0.586 9.486 1.00 95.62 91 PRO A N 1
ATOM 721 C CA . PRO A 1 91 ? 6.669 -1.843 9.758 1.00 95.62 91 PRO A CA 1
ATOM 722 C C . PRO A 1 91 ? 5.770 -3.074 9.578 1.00 95.62 91 PRO A C 1
ATOM 724 O O . PRO A 1 91 ? 6.192 -4.070 8.994 1.00 95.62 91 PRO A O 1
ATOM 727 N N . GLN A 1 92 ? 4.513 -2.983 10.022 1.00 94.88 92 GLN A N 1
ATOM 728 C CA . GLN A 1 92 ? 3.551 -4.082 9.944 1.00 94.88 92 GLN A CA 1
ATOM 729 C C . GLN A 1 92 ? 3.090 -4.324 8.502 1.00 94.88 92 GLN A C 1
ATOM 731 O O . GLN A 1 92 ? 3.041 -5.467 8.047 1.00 94.88 92 GLN A O 1
ATOM 736 N N . VAL A 1 93 ? 2.792 -3.251 7.759 1.00 95.62 93 VAL A N 1
ATOM 737 C CA . VAL A 1 93 ? 2.416 -3.327 6.338 1.00 95.62 93 VAL A CA 1
ATOM 738 C C . VAL A 1 93 ? 3.534 -3.963 5.515 1.00 95.62 93 VAL A C 1
ATOM 740 O O . VAL A 1 93 ? 3.267 -4.862 4.718 1.00 95.62 93 VAL A O 1
ATOM 743 N N . LEU A 1 94 ? 4.785 -3.542 5.724 1.00 95.75 94 LEU A N 1
ATOM 744 C CA . LEU A 1 94 ? 5.919 -4.046 4.952 1.00 95.75 94 LEU A CA 1
ATOM 745 C C . LEU A 1 94 ? 6.284 -5.494 5.300 1.00 95.75 94 LEU A C 1
ATOM 747 O O . LEU A 1 94 ? 6.671 -6.230 4.399 1.00 95.75 94 LEU A O 1
ATOM 751 N N . ASP A 1 95 ? 6.111 -5.945 6.546 1.00 94.50 95 ASP A N 1
ATOM 752 C CA . ASP A 1 95 ? 6.327 -7.355 6.910 1.00 94.50 95 ASP A CA 1
ATOM 753 C C . ASP A 1 95 ? 5.386 -8.300 6.136 1.00 94.50 95 ASP A C 1
ATOM 755 O O . ASP A 1 95 ? 5.788 -9.353 5.627 1.00 94.50 95 ASP A O 1
ATOM 759 N N . MET A 1 96 ? 4.136 -7.868 5.937 1.00 95.06 96 MET A N 1
ATOM 760 C CA . MET A 1 96 ? 3.105 -8.653 5.258 1.00 95.06 96 MET A CA 1
ATOM 761 C C . MET A 1 96 ? 3.369 -8.888 3.762 1.00 95.06 96 MET A C 1
ATOM 763 O O . MET A 1 96 ? 2.737 -9.774 3.175 1.00 95.06 96 MET A O 1
ATOM 767 N N . ILE A 1 97 ? 4.325 -8.185 3.139 1.00 95.00 97 ILE A N 1
ATOM 768 C CA . ILE A 1 97 ? 4.729 -8.467 1.752 1.00 95.00 97 ILE A CA 1
ATOM 769 C C . ILE A 1 97 ? 5.337 -9.867 1.603 1.00 95.00 97 ILE A C 1
ATOM 771 O O . ILE A 1 97 ? 5.309 -10.433 0.518 1.00 95.00 97 ILE A O 1
ATOM 775 N N . ASN A 1 98 ? 5.847 -10.466 2.682 1.00 93.19 98 ASN A N 1
ATOM 776 C CA . ASN A 1 98 ? 6.462 -11.794 2.652 1.00 93.19 98 ASN A CA 1
ATOM 777 C C . ASN A 1 98 ? 5.441 -12.932 2.798 1.00 93.19 98 ASN A C 1
ATOM 779 O O . ASN A 1 98 ? 5.811 -14.106 2.877 1.00 93.19 98 ASN A O 1
ATOM 783 N N . ASN A 1 99 ? 4.143 -12.616 2.848 1.00 95.69 99 ASN A N 1
ATOM 784 C CA . ASN A 1 99 ? 3.113 -13.619 3.064 1.00 95.69 99 ASN A CA 1
ATOM 785 C C . ASN A 1 99 ? 3.096 -14.665 1.928 1.00 95.69 99 ASN A C 1
ATOM 787 O O . ASN A 1 99 ? 3.112 -14.286 0.752 1.00 95.69 99 ASN A O 1
ATOM 791 N N . PRO A 1 100 ? 2.988 -15.977 2.222 1.00 95.38 100 PRO A N 1
ATOM 792 C CA . PRO A 1 100 ? 2.936 -17.012 1.186 1.00 95.38 100 PRO A CA 1
ATOM 793 C C . PRO A 1 100 ? 1.735 -16.856 0.240 1.00 95.38 100 PRO A C 1
ATOM 795 O O . PRO A 1 100 ? 1.821 -17.215 -0.940 1.00 95.38 100 PRO A O 1
ATOM 798 N N . HIS A 1 101 ? 0.633 -16.277 0.723 1.00 96.12 101 HIS A N 1
ATOM 799 C CA . HIS A 1 101 ? -0.589 -16.068 -0.036 1.00 96.12 101 HIS A CA 1
ATOM 800 C C . HIS A 1 101 ? -0.518 -14.786 -0.878 1.00 96.12 101 HIS A C 1
ATOM 802 O O . HIS A 1 101 ? -0.528 -13.669 -0.358 1.00 96.12 101 HIS A O 1
ATOM 808 N N . TYR A 1 102 ? -0.507 -14.937 -2.205 1.00 96.25 102 TYR A N 1
ATOM 809 C CA . TYR A 1 102 ? -0.282 -13.811 -3.118 1.00 96.25 102 TYR A CA 1
ATOM 810 C C . TYR A 1 102 ? -1.366 -12.727 -3.033 1.00 96.25 102 TYR A C 1
ATOM 812 O O . TYR A 1 102 ? -1.044 -11.554 -3.165 1.00 96.25 102 TYR A O 1
ATOM 820 N N . LEU A 1 103 ? -2.628 -13.072 -2.731 1.00 96.06 103 LEU A N 1
ATOM 821 C CA . LEU A 1 103 ? -3.676 -12.051 -2.562 1.00 96.06 103 LEU A CA 1
ATOM 822 C C . LEU A 1 103 ? -3.363 -11.055 -1.437 1.00 96.06 103 LEU A C 1
ATOM 824 O O . LEU A 1 103 ? -3.765 -9.902 -1.539 1.00 96.06 103 LEU A O 1
ATOM 828 N N . TYR A 1 104 ? -2.654 -11.473 -0.384 1.00 96.88 104 TYR A N 1
ATOM 829 C CA . TYR A 1 104 ? -2.279 -10.564 0.701 1.00 96.88 104 TYR A CA 1
ATOM 830 C C . TYR A 1 104 ? -1.102 -9.688 0.284 1.00 96.88 104 TYR A C 1
ATOM 832 O O . TYR A 1 104 ? -1.138 -8.486 0.513 1.00 96.88 104 TYR A O 1
ATOM 840 N N . ARG A 1 105 ? -0.128 -10.242 -0.447 1.00 97.75 105 ARG A N 1
ATOM 841 C CA . ARG A 1 105 ? 0.950 -9.446 -1.054 1.00 97.75 105 ARG A CA 1
ATOM 842 C C . ARG A 1 105 ? 0.408 -8.379 -2.016 1.00 97.75 105 ARG A C 1
ATOM 844 O O . ARG A 1 105 ? 0.855 -7.239 -1.967 1.00 97.75 105 ARG A O 1
ATOM 851 N N . MET A 1 106 ? -0.606 -8.713 -2.823 1.00 97.44 106 MET A N 1
ATOM 852 C CA . MET A 1 106 ? -1.316 -7.737 -3.667 1.00 97.44 106 MET A CA 1
ATOM 853 C C . MET A 1 106 ? -1.964 -6.624 -2.837 1.00 97.44 106 MET A C 1
ATOM 855 O O . MET A 1 106 ? -1.851 -5.454 -3.189 1.00 97.44 106 MET A O 1
ATOM 859 N N . THR A 1 107 ? -2.622 -6.973 -1.727 1.00 97.94 107 THR A N 1
ATOM 860 C CA . THR A 1 107 ? -3.201 -5.982 -0.812 1.00 97.94 107 THR A CA 1
ATOM 861 C C . THR A 1 107 ? -2.136 -5.049 -0.238 1.00 97.94 107 THR A C 1
ATOM 863 O O . THR A 1 107 ? -2.380 -3.850 -0.154 1.00 97.94 107 THR A O 1
ATOM 866 N N . ILE A 1 108 ? -0.944 -5.553 0.092 1.00 98.00 108 ILE A N 1
ATOM 867 C CA . ILE A 1 108 ? 0.155 -4.711 0.583 1.00 98.00 108 ILE A CA 1
ATOM 868 C C . ILE A 1 108 ? 0.676 -3.761 -0.498 1.00 98.00 108 ILE A C 1
ATOM 870 O O . ILE A 1 108 ? 0.886 -2.588 -0.205 1.00 98.00 108 ILE A O 1
ATOM 874 N N . LEU A 1 109 ? 0.813 -4.206 -1.750 1.00 98.56 109 LEU A N 1
ATOM 875 C CA . LEU A 1 109 ? 1.157 -3.309 -2.863 1.00 98.56 109 LEU A CA 1
ATOM 876 C C . LEU A 1 109 ? 0.128 -2.181 -3.025 1.00 98.56 109 LEU A C 1
ATOM 878 O O . LEU A 1 109 ? 0.501 -1.019 -3.183 1.00 98.56 109 LEU A O 1
ATOM 882 N N . HIS A 1 110 ? -1.162 -2.506 -2.914 1.00 98.50 110 HIS A N 1
ATOM 883 C CA . HIS A 1 110 ? -2.218 -1.501 -2.937 1.00 98.50 110 HIS A CA 1
ATOM 884 C C . HIS A 1 110 ? -2.120 -0.532 -1.746 1.00 98.50 110 HIS A C 1
ATOM 886 O O . HIS A 1 110 ? -2.122 0.681 -1.949 1.00 98.50 110 HIS A O 1
ATOM 892 N N . ALA A 1 111 ? -1.941 -1.036 -0.522 1.00 98.56 111 ALA A N 1
ATOM 893 C CA . ALA A 1 111 ? -1.758 -0.196 0.662 1.00 98.56 111 ALA A CA 1
ATOM 894 C C . ALA A 1 111 ? -0.537 0.733 0.531 1.00 98.56 111 ALA A C 1
ATOM 896 O O . ALA A 1 111 ? -0.633 1.909 0.869 1.00 98.56 111 ALA A O 1
ATOM 897 N N . ILE A 1 112 ? 0.579 0.250 -0.029 1.00 98.62 112 ILE A N 1
ATOM 898 C CA . ILE A 1 112 ? 1.765 1.071 -0.316 1.00 98.62 112 ILE A CA 1
ATOM 899 C C . ILE A 1 112 ? 1.424 2.215 -1.279 1.00 98.62 112 ILE A C 1
ATOM 901 O O . ILE A 1 112 ? 1.805 3.350 -1.005 1.00 98.62 112 ILE A O 1
ATOM 905 N N . SER A 1 113 ? 0.684 1.952 -2.365 1.00 98.44 113 SER A N 1
ATOM 906 C CA . SER A 1 113 ? 0.289 3.011 -3.314 1.00 98.44 113 SER A CA 1
ATOM 907 C C . SER A 1 113 ? -0.573 4.103 -2.675 1.00 98.44 113 SER A C 1
ATOM 909 O O . SER A 1 113 ? -0.457 5.270 -3.035 1.00 98.44 113 SER A O 1
ATOM 911 N N . LEU A 1 114 ? -1.407 3.735 -1.696 1.00 98.56 114 LEU A N 1
ATOM 912 C CA . LEU A 1 114 ? -2.257 4.672 -0.965 1.00 98.56 114 LEU A CA 1
ATOM 913 C C . LEU A 1 114 ? -1.483 5.460 0.097 1.00 98.56 114 LEU A C 1
ATOM 915 O O . LEU A 1 114 ? -1.765 6.638 0.304 1.00 98.56 114 LEU A O 1
ATOM 919 N N . LEU A 1 115 ? -0.524 4.818 0.768 1.00 98.44 115 LEU A N 1
ATOM 920 C CA . LEU A 1 115 ? 0.280 5.424 1.829 1.00 98.44 115 LEU A CA 1
ATOM 921 C C . LEU A 1 115 ? 1.358 6.359 1.279 1.00 98.44 115 LEU A C 1
ATOM 923 O O . LEU A 1 115 ? 1.591 7.407 1.867 1.00 98.44 115 LEU A O 1
ATOM 927 N N . ALA A 1 116 ? 1.996 6.022 0.156 1.00 98.31 116 ALA A N 1
ATOM 928 C CA . ALA A 1 116 ? 3.097 6.800 -0.414 1.00 98.31 116 ALA A CA 1
ATOM 929 C C . ALA A 1 116 ? 2.857 8.326 -0.492 1.00 98.31 116 ALA A C 1
ATOM 931 O O . ALA A 1 116 ? 3.710 9.071 -0.003 1.00 98.31 116 ALA A O 1
ATOM 932 N N . PRO A 1 117 ? 1.717 8.835 -1.011 1.00 97.50 117 PRO A N 1
ATOM 933 C CA . PRO A 1 117 ? 1.478 10.279 -1.046 1.00 97.50 117 PRO A CA 1
ATOM 934 C C . PRO A 1 117 ? 1.337 10.907 0.349 1.00 97.50 117 PRO A C 1
ATOM 936 O O . PRO A 1 117 ? 1.686 12.069 0.521 1.00 97.50 117 PRO A O 1
ATOM 939 N N . VAL A 1 118 ? 0.871 10.149 1.348 1.00 97.94 118 VAL A N 1
ATOM 940 C CA . VAL A 1 118 ? 0.747 10.604 2.746 1.00 97.94 118 VAL A CA 1
ATOM 941 C C . VAL A 1 118 ? 2.115 10.644 3.433 1.00 97.94 118 VAL A C 1
ATOM 943 O O . VAL A 1 118 ? 2.391 11.538 4.226 1.00 97.94 118 VAL A O 1
ATOM 946 N N . MET A 1 119 ? 2.992 9.690 3.109 1.00 97.88 119 MET A N 1
ATOM 947 C CA . MET A 1 119 ? 4.324 9.581 3.712 1.00 97.88 119 MET A CA 1
ATOM 948 C C . MET A 1 119 ? 5.351 10.554 3.111 1.00 97.88 119 MET A C 1
ATOM 950 O O . MET A 1 119 ? 6.403 10.781 3.704 1.00 97.88 119 MET A O 1
ATOM 954 N N . GLY A 1 120 ? 5.079 11.110 1.928 1.00 96.69 120 GLY A N 1
ATOM 955 C CA . GLY A 1 120 ? 5.992 12.010 1.225 1.00 96.69 120 GLY A CA 1
ATOM 956 C C . GLY A 1 120 ? 7.199 11.307 0.588 1.00 96.69 120 GLY A C 1
ATOM 957 O O . GLY A 1 120 ? 7.427 10.105 0.765 1.00 96.69 120 GLY A O 1
ATOM 958 N N . SER A 1 121 ? 7.976 12.074 -0.185 1.00 97.00 121 SER A N 1
ATOM 959 C CA . SER A 1 121 ? 9.078 11.569 -1.022 1.00 97.00 121 SER A CA 1
ATOM 960 C C . SER A 1 121 ? 10.153 10.828 -0.220 1.00 97.00 121 SER A C 1
ATOM 962 O O . SER A 1 121 ? 10.514 9.705 -0.567 1.00 97.00 121 SER A O 1
ATOM 964 N N . GLU A 1 122 ? 10.627 11.404 0.890 1.00 95.94 122 GLU A N 1
ATOM 965 C CA . GLU A 1 122 ? 11.751 10.857 1.665 1.00 95.94 122 GLU A CA 1
ATOM 966 C C . GLU A 1 122 ? 11.450 9.461 2.231 1.00 95.94 122 GLU A C 1
ATOM 968 O O . GLU A 1 122 ? 12.219 8.507 2.048 1.00 95.94 122 GLU A O 1
ATOM 973 N N . ILE A 1 123 ? 10.301 9.310 2.894 1.00 96.12 123 ILE A N 1
ATOM 974 C CA . ILE A 1 123 ? 9.882 8.032 3.477 1.00 96.12 123 ILE A CA 1
ATOM 975 C C . ILE A 1 123 ? 9.531 7.038 2.368 1.00 96.12 123 ILE A C 1
ATOM 977 O O . ILE A 1 123 ? 9.918 5.867 2.437 1.00 96.12 123 ILE A O 1
ATOM 981 N N . THR A 1 124 ? 8.852 7.497 1.315 1.00 98.00 124 THR A N 1
ATOM 982 C CA . THR A 1 124 ? 8.527 6.657 0.157 1.00 98.00 124 THR A CA 1
ATOM 983 C C . THR A 1 124 ? 9.790 6.069 -0.466 1.00 98.00 124 THR A C 1
ATOM 985 O O . THR A 1 124 ? 9.862 4.854 -0.654 1.00 98.00 124 THR A O 1
ATOM 988 N N . CYS A 1 125 ? 10.818 6.886 -0.704 1.00 97.81 125 CYS A N 1
ATOM 989 C CA . CYS A 1 125 ? 12.092 6.446 -1.269 1.00 97.81 125 CYS A CA 1
ATOM 990 C C . CYS A 1 125 ? 12.853 5.494 -0.339 1.00 97.81 125 CYS A C 1
ATOM 992 O O . CYS A 1 125 ? 13.390 4.486 -0.792 1.00 97.81 125 CYS A O 1
ATOM 994 N N . SER A 1 126 ? 12.916 5.802 0.958 1.00 97.19 126 SER A N 1
ATOM 995 C CA . SER A 1 126 ? 13.766 5.065 1.902 1.00 97.19 126 SER A CA 1
ATOM 996 C C . SER A 1 126 ? 13.135 3.781 2.451 1.00 97.19 126 SER A C 1
ATOM 998 O O . SER A 1 126 ? 13.867 2.883 2.875 1.00 97.19 126 SER A O 1
ATOM 1000 N N . LYS A 1 127 ? 11.798 3.672 2.468 1.00 97.62 127 LYS A N 1
ATOM 1001 C CA . LYS A 1 127 ? 11.074 2.552 3.100 1.00 97.62 127 LYS A CA 1
ATOM 1002 C C . LYS A 1 127 ? 10.172 1.782 2.146 1.00 97.62 127 LYS A C 1
ATOM 1004 O O . LYS A 1 127 ? 10.213 0.555 2.149 1.00 97.62 127 LYS A O 1
ATOM 1009 N N . LEU A 1 128 ? 9.364 2.475 1.345 1.00 98.44 128 LEU A N 1
ATOM 1010 C CA . LEU A 1 128 ? 8.311 1.835 0.547 1.00 98.44 128 LEU A CA 1
ATOM 1011 C C . LEU A 1 128 ? 8.838 1.317 -0.794 1.00 98.44 128 LEU A C 1
ATOM 1013 O O . LEU A 1 128 ? 8.644 0.150 -1.135 1.00 98.44 128 LEU A O 1
ATOM 1017 N N . LEU A 1 129 ? 9.549 2.167 -1.536 1.00 98.56 129 LEU A N 1
ATOM 1018 C CA . LEU A 1 129 ? 10.072 1.853 -2.862 1.00 98.56 129 LEU A CA 1
ATOM 1019 C C . LEU A 1 129 ? 10.973 0.601 -2.873 1.00 98.56 129 LEU A C 1
ATOM 1021 O O . LEU A 1 129 ? 10.761 -0.242 -3.746 1.00 98.56 129 LEU A O 1
ATOM 1025 N N . PRO A 1 130 ? 11.906 0.381 -1.920 1.00 98.50 130 PRO A N 1
ATOM 1026 C CA . PRO A 1 130 ? 12.732 -0.830 -1.912 1.00 98.50 130 PRO A CA 1
ATOM 1027 C C . PRO A 1 130 ? 11.914 -2.128 -1.850 1.00 98.50 130 PRO A C 1
ATOM 1029 O O . PRO A 1 130 ? 12.270 -3.118 -2.492 1.00 98.50 130 PRO A O 1
ATOM 1032 N N . VAL A 1 131 ? 10.794 -2.121 -1.119 1.00 98.38 131 VAL A N 1
ATOM 1033 C CA . VAL A 1 131 ? 9.885 -3.270 -1.012 1.00 98.38 131 VAL A CA 1
ATOM 1034 C C .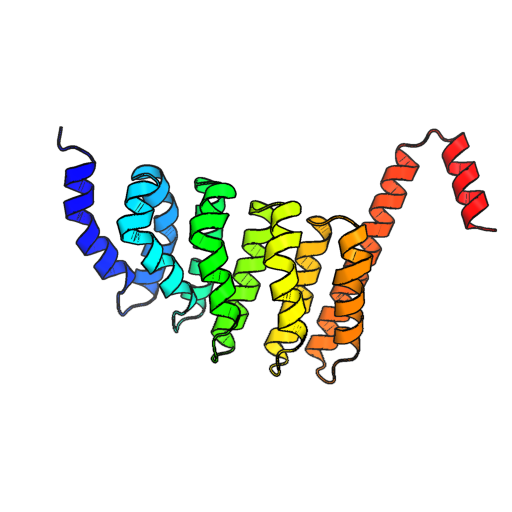 VAL A 1 131 ? 9.155 -3.515 -2.332 1.00 98.38 131 VAL A C 1
ATOM 1036 O O . VAL A 1 131 ? 9.079 -4.658 -2.783 1.00 98.38 131 VAL A O 1
ATOM 1039 N N . VAL A 1 132 ? 8.683 -2.450 -2.988 1.00 98.69 132 VAL A N 1
ATOM 1040 C CA . VAL A 1 132 ? 8.032 -2.527 -4.308 1.00 98.69 132 VAL A CA 1
ATOM 1041 C C . VAL A 1 132 ? 8.998 -3.071 -5.365 1.00 98.69 132 VAL A C 1
ATOM 1043 O O . VAL A 1 132 ? 8.639 -3.981 -6.110 1.00 98.69 132 VAL A O 1
ATOM 1046 N N . ILE A 1 133 ? 10.242 -2.583 -5.391 1.00 98.62 133 ILE A N 1
ATOM 1047 C CA . ILE A 1 133 ? 11.281 -3.064 -6.315 1.00 98.62 133 ILE A CA 1
ATOM 1048 C C . ILE A 1 133 ? 11.596 -4.542 -6.065 1.00 98.62 133 ILE A C 1
ATOM 1050 O O . ILE A 1 133 ? 11.701 -5.319 -7.010 1.00 98.62 133 ILE A O 1
ATOM 1054 N N . ASN A 1 134 ? 11.701 -4.973 -4.805 1.00 98.31 134 ASN A N 1
ATOM 1055 C CA . ASN A 1 134 ? 11.931 -6.384 -4.499 1.00 98.31 134 ASN A CA 1
ATOM 1056 C C . ASN A 1 134 ? 10.762 -7.279 -4.955 1.00 98.31 134 ASN A C 1
ATOM 1058 O O . ASN A 1 134 ? 10.987 -8.381 -5.456 1.00 98.31 134 ASN A O 1
ATOM 1062 N N . ALA A 1 135 ? 9.522 -6.796 -4.837 1.00 98.38 135 ALA A N 1
ATOM 1063 C CA . ALA A 1 135 ? 8.331 -7.521 -5.275 1.00 98.38 135 ALA A CA 1
ATOM 1064 C C . ALA A 1 135 ? 8.260 -7.727 -6.804 1.00 98.38 135 ALA A C 1
ATOM 1066 O O . ALA A 1 135 ? 7.543 -8.621 -7.252 1.00 98.38 135 ALA A O 1
ATOM 1067 N N . ALA A 1 136 ? 9.033 -6.985 -7.612 1.00 98.44 136 ALA A N 1
ATOM 1068 C CA . ALA A 1 136 ? 9.142 -7.215 -9.061 1.00 98.44 136 ALA A CA 1
ATOM 1069 C C . ALA A 1 136 ? 9.650 -8.632 -9.402 1.00 98.44 136 ALA A C 1
ATOM 1071 O O . ALA A 1 136 ? 9.375 -9.165 -10.476 1.00 98.44 136 ALA A O 1
ATOM 1072 N N . LYS A 1 137 ? 10.354 -9.272 -8.460 1.00 97.75 137 LYS A N 1
ATOM 1073 C CA . LYS A 1 137 ? 10.918 -10.623 -8.591 1.00 97.75 137 LYS A CA 1
ATOM 1074 C C . LYS A 1 137 ? 9.947 -11.734 -8.177 1.00 97.75 137 LYS A C 1
ATOM 1076 O O . LYS A 1 137 ? 10.333 -12.903 -8.159 1.00 97.75 137 LYS A O 1
ATOM 1081 N N . ASP A 1 138 ? 8.710 -11.405 -7.802 1.00 98.44 138 ASP A N 1
ATOM 1082 C CA . ASP A 1 138 ? 7.724 -12.401 -7.376 1.00 98.44 138 ASP A CA 1
ATOM 1083 C C . ASP A 1 138 ? 7.422 -13.395 -8.505 1.00 98.44 138 ASP A C 1
ATOM 1085 O O . ASP A 1 138 ? 7.280 -13.029 -9.664 1.00 98.44 138 ASP A O 1
ATOM 1089 N N . ARG A 1 139 ? 7.272 -14.675 -8.172 1.00 97.06 139 ARG A N 1
ATOM 1090 C CA . ARG A 1 139 ? 6.928 -15.724 -9.145 1.00 97.06 139 ARG A CA 1
ATOM 1091 C C . ARG A 1 139 ? 5.530 -15.576 -9.757 1.00 97.06 139 ARG A C 1
ATOM 1093 O O . ARG A 1 139 ? 5.242 -16.228 -10.754 1.00 97.06 139 ARG A O 1
ATOM 1100 N N . VAL A 1 140 ? 4.638 -14.812 -9.127 1.00 98.25 140 VAL A N 1
ATOM 1101 C CA . VAL A 1 140 ? 3.247 -14.638 -9.554 1.00 98.25 140 VAL A CA 1
ATOM 1102 C C . VAL A 1 140 ? 3.145 -13.407 -10.463 1.00 98.25 140 VAL A C 1
ATOM 1104 O O . VAL A 1 140 ? 3.326 -12.294 -9.967 1.00 98.25 140 VAL A O 1
ATOM 1107 N N . PRO A 1 141 ? 2.767 -13.551 -11.749 1.00 98.38 141 PRO A N 1
ATOM 1108 C CA . PRO A 1 141 ? 2.660 -12.415 -12.673 1.00 98.38 141 PRO A CA 1
ATOM 1109 C C . PRO A 1 141 ? 1.724 -11.303 -12.185 1.00 98.38 141 PRO A C 1
ATOM 1111 O O . PRO A 1 141 ? 2.012 -10.120 -12.341 1.00 98.38 141 PRO A O 1
ATOM 1114 N N . ASN A 1 142 ? 0.651 -11.678 -11.481 1.00 98.12 142 ASN A N 1
ATOM 1115 C CA . ASN A 1 142 ? -0.283 -10.727 -10.880 1.00 98.12 142 ASN A CA 1
ATOM 1116 C C . ASN A 1 142 ? 0.389 -9.773 -9.878 1.00 98.12 142 ASN A C 1
ATOM 1118 O O . ASN A 1 142 ? 0.056 -8.595 -9.807 1.00 98.12 142 ASN A O 1
ATOM 1122 N N . ILE A 1 143 ? 1.396 -10.244 -9.143 1.00 98.56 143 ILE A N 1
ATOM 1123 C CA . ILE A 1 143 ? 2.190 -9.375 -8.271 1.00 98.56 143 ILE A CA 1
ATOM 1124 C C . ILE A 1 143 ? 3.037 -8.426 -9.113 1.00 98.56 143 ILE A C 1
ATOM 1126 O O . ILE A 1 143 ? 2.987 -7.219 -8.893 1.00 98.56 143 ILE A O 1
ATOM 1130 N N . LYS A 1 144 ? 3.748 -8.950 -10.115 1.00 98.75 144 LYS A N 1
ATOM 1131 C CA . LYS A 1 144 ? 4.641 -8.162 -10.971 1.00 98.75 144 LYS A CA 1
ATOM 1132 C C . LYS A 1 144 ? 3.926 -7.039 -11.721 1.00 98.75 144 LYS A C 1
ATOM 1134 O O . LYS A 1 144 ? 4.407 -5.910 -11.728 1.00 98.75 144 LYS A O 1
ATOM 1139 N N . PHE A 1 145 ? 2.751 -7.290 -12.302 1.00 98.31 145 PHE A N 1
ATOM 1140 C CA . PHE A 1 145 ? 2.041 -6.209 -12.988 1.00 98.31 145 PHE A CA 1
ATOM 1141 C C . PHE A 1 145 ? 1.468 -5.180 -12.005 1.00 98.31 145 PHE A C 1
ATOM 1143 O O . PHE A 1 145 ? 1.361 -4.001 -12.338 1.00 98.31 145 PHE A O 1
ATOM 1150 N N . ASN A 1 146 ? 1.114 -5.585 -10.777 1.00 98.56 146 ASN A N 1
ATOM 1151 C CA . ASN A 1 146 ? 0.741 -4.621 -9.741 1.00 98.56 146 ASN A CA 1
ATOM 1152 C C . ASN A 1 146 ? 1.952 -3.816 -9.264 1.00 98.56 146 ASN A C 1
ATOM 1154 O O . ASN A 1 146 ? 1.792 -2.636 -8.983 1.00 98.56 146 ASN A O 1
ATOM 1158 N N . VAL A 1 147 ? 3.161 -4.387 -9.252 1.00 98.81 147 VAL A N 1
ATOM 1159 C CA . VAL A 1 147 ? 4.396 -3.618 -9.031 1.00 98.81 147 VAL A CA 1
ATOM 1160 C C . VAL A 1 147 ? 4.533 -2.515 -10.076 1.00 98.81 147 VAL A C 1
ATOM 1162 O O . VAL A 1 147 ? 4.737 -1.370 -9.690 1.00 98.81 147 VAL A O 1
ATOM 1165 N N . ALA A 1 148 ? 4.327 -2.807 -11.364 1.00 98.75 148 ALA A N 1
ATOM 1166 C CA . ALA A 1 148 ? 4.362 -1.780 -12.408 1.00 98.75 148 ALA A CA 1
ATOM 1167 C C . ALA A 1 148 ? 3.349 -0.642 -12.160 1.00 98.75 148 ALA A C 1
ATOM 1169 O O . ALA A 1 148 ? 3.706 0.532 -12.255 1.00 98.75 148 ALA A O 1
ATOM 1170 N N . LYS A 1 149 ? 2.114 -0.972 -11.756 1.00 98.69 149 LYS A N 1
ATOM 1171 C CA . LYS A 1 149 ? 1.086 0.023 -11.387 1.00 98.69 149 LYS A CA 1
ATOM 1172 C C . LYS A 1 149 ? 1.485 0.865 -10.176 1.00 98.69 149 LYS A C 1
ATOM 1174 O O . LYS A 1 149 ? 1.297 2.079 -10.181 1.00 98.69 149 LYS A O 1
ATOM 1179 N N . VAL A 1 150 ? 2.040 0.238 -9.136 1.00 98.75 150 VAL A N 1
ATOM 1180 C CA . VAL A 1 150 ? 2.514 0.966 -7.953 1.00 98.75 150 VAL A CA 1
ATOM 1181 C C . VAL A 1 150 ? 3.656 1.891 -8.351 1.00 98.75 150 VAL A C 1
ATOM 1183 O O . VAL A 1 150 ? 3.581 3.080 -8.071 1.00 98.75 150 VAL A O 1
ATOM 1186 N N . LEU A 1 151 ? 4.664 1.394 -9.066 1.00 98.75 151 LEU A N 1
ATOM 1187 C CA . LEU A 1 151 ? 5.777 2.204 -9.558 1.00 98.75 151 LEU A CA 1
ATOM 1188 C C . LEU A 1 151 ? 5.299 3.410 -10.373 1.00 98.75 151 LEU A C 1
ATOM 1190 O O . LEU A 1 151 ? 5.778 4.512 -10.128 1.00 98.75 151 LEU A O 1
ATOM 1194 N N . GLN A 1 152 ? 4.305 3.234 -11.249 1.00 98.31 152 GLN A N 1
ATOM 1195 C CA . GLN A 1 152 ? 3.674 4.338 -11.977 1.00 98.31 152 GLN A CA 1
ATOM 1196 C C . GLN A 1 152 ? 3.097 5.400 -11.031 1.00 98.31 152 GLN A C 1
ATOM 1198 O O . GLN A 1 152 ? 3.321 6.591 -11.229 1.00 98.31 152 GLN A O 1
ATOM 1203 N N . SER A 1 153 ? 2.388 4.977 -9.979 1.00 97.81 153 SER A N 1
ATOM 1204 C CA . SER A 1 153 ? 1.812 5.893 -8.982 1.00 97.81 153 SER A CA 1
ATOM 1205 C C . SER A 1 153 ? 2.857 6.616 -8.122 1.00 97.81 153 SER A C 1
ATOM 1207 O O . SER A 1 153 ? 2.556 7.671 -7.569 1.00 97.81 153 SER A O 1
ATOM 1209 N N . LEU A 1 154 ? 4.083 6.084 -8.025 1.00 97.94 154 LEU A N 1
ATOM 1210 C CA . LEU A 1 154 ? 5.179 6.702 -7.273 1.00 97.94 154 LEU A CA 1
ATOM 1211 C C . LEU A 1 154 ? 5.947 7.763 -8.070 1.00 97.94 154 LEU A C 1
ATOM 1213 O O . LEU A 1 154 ? 6.572 8.620 -7.452 1.00 97.94 154 LEU A O 1
ATOM 1217 N N . ILE A 1 155 ? 5.891 7.736 -9.408 1.00 96.69 155 ILE A N 1
ATOM 1218 C CA . ILE A 1 155 ? 6.573 8.706 -10.286 1.00 96.69 155 ILE A CA 1
ATOM 1219 C C . ILE A 1 155 ? 6.331 10.166 -9.862 1.00 96.69 155 ILE A C 1
ATOM 1221 O O . ILE A 1 155 ? 7.316 10.880 -9.710 1.00 96.69 155 ILE A O 1
ATOM 1225 N N . PRO A 1 156 ? 5.086 10.635 -9.625 1.00 95.75 156 PRO A N 1
ATOM 1226 C CA . PRO A 1 156 ? 4.854 12.029 -9.236 1.00 95.75 156 PRO A CA 1
ATOM 1227 C C . PRO A 1 156 ? 5.253 12.359 -7.786 1.00 95.75 156 PRO A C 1
ATOM 1229 O O . PRO A 1 156 ? 5.165 13.517 -7.390 1.00 95.75 156 PRO A O 1
ATOM 1232 N N . ILE A 1 157 ? 5.631 11.366 -6.975 1.00 95.75 157 ILE A N 1
ATOM 1233 C CA . ILE A 1 157 ? 5.930 11.532 -5.542 1.00 95.75 157 ILE A CA 1
ATOM 1234 C C . ILE A 1 157 ? 7.437 11.664 -5.305 1.00 95.75 157 ILE A C 1
ATOM 1236 O O . ILE A 1 157 ? 7.850 12.344 -4.368 1.00 95.75 157 ILE A O 1
ATOM 1240 N N . VAL A 1 158 ? 8.253 10.987 -6.116 1.00 95.81 158 VAL A N 1
ATOM 1241 C CA . VAL A 1 158 ? 9.705 10.892 -5.923 1.00 95.81 158 VAL A CA 1
ATOM 1242 C C . VAL A 1 158 ? 10.467 11.793 -6.887 1.00 95.81 158 VAL A C 1
ATOM 1244 O O . VAL A 1 158 ? 9.968 12.173 -7.943 1.00 95.81 158 VAL A O 1
ATOM 1247 N N . ASP A 1 159 ? 11.718 12.098 -6.551 1.00 93.81 159 ASP A N 1
ATOM 1248 C CA . ASP A 1 159 ? 12.561 12.919 -7.416 1.00 93.81 159 ASP A CA 1
ATOM 1249 C C . ASP A 1 159 ? 12.847 12.223 -8.751 1.00 93.81 159 ASP A C 1
ATOM 1251 O O . ASP A 1 159 ? 13.079 11.011 -8.807 1.00 93.81 159 ASP A O 1
ATOM 1255 N N . GLN A 1 160 ? 12.985 13.014 -9.818 1.00 92.81 160 GLN A N 1
ATOM 1256 C CA . GLN A 1 160 ? 13.337 12.520 -11.154 1.00 92.81 160 GLN A CA 1
ATOM 1257 C C . GLN A 1 160 ? 14.588 11.624 -11.146 1.00 92.81 160 GLN A C 1
ATOM 1259 O O . GLN A 1 160 ? 14.679 10.654 -11.894 1.00 92.81 160 GLN A O 1
ATOM 1264 N N . SER A 1 161 ? 15.558 11.904 -10.268 1.00 95.25 161 SER A N 1
ATOM 1265 C CA . SER A 1 161 ? 16.763 11.076 -10.151 1.00 95.25 161 SER A CA 1
ATOM 1266 C C . SER A 1 161 ? 16.470 9.649 -9.666 1.00 95.25 161 SER A C 1
ATOM 1268 O O . SER A 1 161 ? 17.138 8.714 -10.106 1.00 95.25 161 SER A O 1
ATOM 1270 N N . VAL A 1 162 ? 15.464 9.470 -8.805 1.00 97.06 162 VAL A N 1
ATOM 1271 C CA . VAL A 1 162 ? 14.990 8.165 -8.322 1.00 97.06 162 VAL A CA 1
ATOM 1272 C C . VAL A 1 162 ? 14.195 7.461 -9.417 1.00 97.06 162 VAL A C 1
ATOM 1274 O O . VAL A 1 162 ? 14.363 6.254 -9.617 1.00 97.06 162 VAL A O 1
ATOM 1277 N N . VAL A 1 163 ? 13.387 8.215 -10.174 1.00 96.88 163 VAL A N 1
ATOM 1278 C CA . VAL A 1 163 ? 12.680 7.685 -11.346 1.00 96.88 163 VAL A CA 1
ATOM 1279 C C . VAL A 1 163 ? 13.680 7.064 -12.323 1.00 96.88 163 VAL A C 1
ATOM 1281 O O . VAL A 1 163 ? 13.578 5.879 -12.630 1.00 96.88 163 VAL A O 1
ATOM 1284 N N . GLU A 1 164 ? 14.703 7.815 -12.729 1.00 96.00 164 GLU A N 1
ATOM 1285 C CA . GLU A 1 164 ? 15.681 7.369 -13.728 1.00 96.00 164 GLU A CA 1
ATOM 1286 C C . GLU A 1 164 ? 16.620 6.264 -13.228 1.00 96.00 164 GLU A C 1
ATOM 1288 O O . GLU A 1 164 ? 16.938 5.335 -13.968 1.00 96.00 164 GLU A O 1
ATOM 1293 N N . LYS A 1 1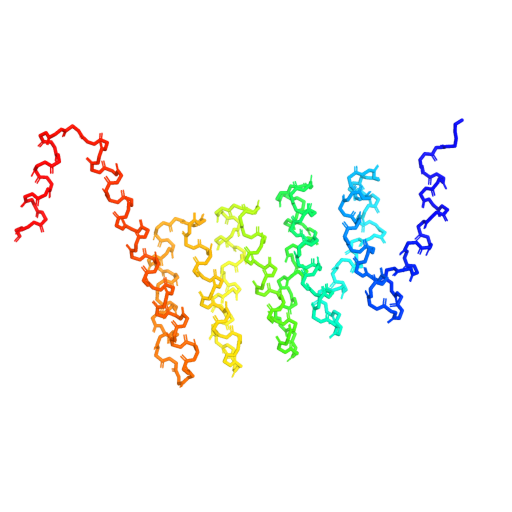65 ? 17.076 6.329 -11.970 1.00 97.00 165 LYS A N 1
ATOM 1294 C CA . LYS A 1 165 ? 18.074 5.379 -11.445 1.00 97.00 165 LYS A CA 1
ATOM 1295 C C . LYS A 1 165 ? 17.474 4.102 -10.867 1.00 97.00 165 LYS A C 1
ATOM 1297 O O . LYS A 1 165 ? 18.211 3.139 -10.663 1.00 97.00 165 LYS A O 1
ATOM 1302 N N . THR A 1 166 ? 16.184 4.088 -10.535 1.00 97.88 166 THR A N 1
ATOM 1303 C CA . THR A 1 166 ? 15.575 2.972 -9.793 1.00 97.88 166 THR A CA 1
ATOM 1304 C C . THR A 1 166 ? 14.266 2.498 -10.407 1.00 97.88 166 THR A C 1
ATOM 1306 O O . THR A 1 166 ? 14.136 1.305 -10.677 1.00 97.88 166 THR A O 1
ATOM 1309 N N . ILE A 1 167 ? 13.310 3.396 -10.664 1.00 98.38 167 ILE A N 1
ATOM 1310 C CA . ILE A 1 167 ? 11.990 2.998 -11.179 1.00 98.38 167 ILE A CA 1
ATOM 1311 C C . ILE A 1 167 ? 12.081 2.543 -12.639 1.00 98.38 167 ILE A C 1
ATOM 1313 O O . ILE A 1 167 ? 11.652 1.436 -12.960 1.00 98.38 167 ILE A O 1
ATOM 1317 N N . ARG A 1 168 ? 12.669 3.362 -13.517 1.00 97.88 168 ARG A N 1
ATOM 1318 C CA . ARG A 1 168 ? 12.766 3.085 -14.956 1.00 97.88 168 ARG A CA 1
ATOM 1319 C C . ARG A 1 168 ? 13.501 1.769 -15.256 1.00 97.88 168 ARG A C 1
ATOM 1321 O O . ARG A 1 168 ? 12.938 0.978 -16.008 1.00 97.88 168 ARG A O 1
ATOM 1328 N N . PRO A 1 169 ? 14.673 1.455 -14.662 1.00 98.50 169 PRO A N 1
ATOM 1329 C CA . PRO A 1 169 ? 15.339 0.172 -14.899 1.00 98.50 169 PRO A CA 1
ATOM 1330 C C . PRO A 1 169 ? 14.479 -1.035 -14.511 1.00 98.50 169 PRO A C 1
ATOM 1332 O O . PRO A 1 169 ? 14.431 -2.014 -15.249 1.00 98.50 169 PRO A O 1
ATOM 1335 N N . CYS A 1 170 ? 13.752 -0.947 -13.392 1.00 98.69 170 CYS A N 1
ATOM 1336 C CA . CYS A 1 170 ? 12.836 -2.002 -12.957 1.00 98.69 170 CYS A CA 1
ATOM 1337 C C . CYS A 1 170 ? 11.669 -2.180 -13.942 1.00 98.69 170 CYS A C 1
ATOM 1339 O O . CYS A 1 170 ? 11.320 -3.302 -14.302 1.00 98.69 170 CYS A O 1
ATOM 1341 N N . LEU A 1 171 ? 11.089 -1.081 -14.430 1.00 98.69 171 LEU A N 1
ATOM 1342 C CA . LEU A 1 171 ? 10.021 -1.137 -15.428 1.00 98.69 171 LEU A CA 1
ATOM 1343 C C . LEU A 1 171 ? 10.499 -1.688 -16.781 1.00 98.69 171 LEU A C 1
ATOM 1345 O O . LEU A 1 171 ? 9.744 -2.413 -17.417 1.00 98.69 171 LEU A O 1
ATOM 1349 N N . ILE A 1 172 ? 11.735 -1.400 -17.201 1.00 98.56 172 ILE A N 1
ATOM 1350 C CA . ILE A 1 172 ? 12.340 -1.999 -18.405 1.00 98.56 172 ILE A CA 1
ATOM 1351 C C . ILE A 1 172 ? 12.511 -3.513 -18.231 1.00 98.56 172 ILE A C 1
ATOM 1353 O O . ILE A 1 172 ? 12.214 -4.278 -19.139 1.00 98.56 172 ILE A O 1
ATOM 1357 N N . GLU A 1 173 ? 12.950 -3.982 -17.061 1.00 98.56 173 GLU A N 1
ATOM 1358 C CA . GLU A 1 173 ? 13.035 -5.426 -16.803 1.00 98.56 173 GLU A CA 1
ATOM 1359 C C . GLU A 1 173 ? 11.647 -6.088 -16.876 1.00 98.56 173 GLU A C 1
ATOM 1361 O O . GLU A 1 173 ? 11.482 -7.137 -17.498 1.00 98.56 173 GLU A O 1
ATOM 1366 N N . LEU A 1 174 ? 10.624 -5.446 -16.301 1.00 98.62 174 LEU A N 1
ATOM 1367 C CA . LEU A 1 174 ? 9.243 -5.931 -16.355 1.00 98.62 174 LEU A CA 1
ATOM 1368 C C . LEU A 1 174 ? 8.625 -5.853 -17.764 1.00 98.62 174 LEU A C 1
ATOM 1370 O O . LEU A 1 174 ? 7.749 -6.660 -18.077 1.00 98.62 174 LEU A O 1
ATOM 1374 N N . SER A 1 175 ? 9.061 -4.932 -18.633 1.00 98.50 175 SER A N 1
ATOM 1375 C CA . SER A 1 175 ? 8.552 -4.845 -20.012 1.00 98.50 175 SER A CA 1
ATOM 1376 C C . SER A 1 175 ? 8.979 -6.024 -20.887 1.00 98.50 175 SER A C 1
ATOM 1378 O O . SER A 1 175 ? 8.344 -6.273 -21.909 1.00 98.50 175 SER A O 1
ATOM 1380 N N . GLU A 1 176 ? 9.985 -6.786 -20.453 1.00 98.25 176 GLU A N 1
ATOM 1381 C CA . GLU A 1 176 ? 10.474 -8.001 -21.112 1.00 98.25 176 GLU A CA 1
ATOM 1382 C C . GLU A 1 176 ? 9.947 -9.299 -20.461 1.00 98.25 176 GLU A C 1
ATOM 1384 O O . GLU A 1 176 ? 10.347 -10.400 -20.845 1.00 98.25 176 GLU A O 1
ATOM 1389 N N . ASP A 1 177 ? 9.046 -9.210 -19.472 1.00 98.62 177 ASP A N 1
ATOM 1390 C CA . ASP A 1 177 ? 8.504 -10.384 -18.773 1.00 98.62 177 ASP A CA 1
ATOM 1391 C C . ASP A 1 177 ? 7.706 -11.303 -19.729 1.00 98.62 177 ASP A C 1
ATOM 1393 O O . ASP A 1 177 ? 7.025 -10.817 -20.634 1.00 98.62 177 ASP A O 1
ATOM 1397 N N . PRO A 1 178 ? 7.732 -12.641 -19.568 1.00 98.19 178 PRO A N 1
ATOM 1398 C CA . PRO A 1 178 ? 6.939 -13.551 -20.401 1.00 98.19 178 PRO A CA 1
ATOM 1399 C C . PRO A 1 178 ? 5.419 -13.332 -20.309 1.00 98.19 178 PRO A C 1
ATOM 1401 O O . PRO A 1 178 ? 4.704 -13.639 -21.271 1.00 98.19 178 PRO A O 1
ATOM 1404 N N . ASP A 1 179 ? 4.906 -12.790 -19.205 1.00 98.62 179 ASP A N 1
ATOM 1405 C CA . ASP A 1 179 ? 3.481 -12.525 -19.026 1.00 98.62 179 ASP A CA 1
ATOM 1406 C C . ASP A 1 179 ? 3.026 -11.236 -19.735 1.00 98.62 179 ASP A C 1
ATOM 1408 O O . ASP A 1 179 ? 3.657 -10.184 -19.646 1.00 98.62 179 ASP A O 1
ATOM 1412 N N . VAL A 1 180 ? 1.910 -11.317 -20.466 1.00 98.50 180 VAL A N 1
ATOM 1413 C CA . VAL A 1 180 ? 1.398 -10.214 -21.300 1.00 98.50 180 VAL A CA 1
ATOM 1414 C C . VAL A 1 180 ? 0.973 -9.010 -20.459 1.00 98.50 180 VAL A C 1
ATOM 1416 O O . VAL A 1 180 ? 1.255 -7.877 -20.853 1.00 98.50 180 VAL A O 1
ATOM 1419 N N . ASP A 1 181 ? 0.325 -9.238 -19.315 1.00 98.25 181 ASP A N 1
ATOM 1420 C CA . ASP A 1 181 ? -0.170 -8.153 -18.467 1.00 98.25 181 ASP A CA 1
ATOM 1421 C C . ASP A 1 181 ? 1.001 -7.426 -17.806 1.00 98.25 181 ASP A C 1
ATOM 1423 O O . ASP A 1 181 ? 1.003 -6.196 -17.724 1.00 98.25 181 ASP A O 1
ATOM 1427 N N . VAL A 1 182 ? 2.034 -8.166 -17.395 1.00 98.81 182 VAL A N 1
ATOM 1428 C CA . VAL A 1 182 ? 3.261 -7.574 -16.843 1.00 98.81 182 VAL A CA 1
ATOM 1429 C C . VAL A 1 182 ? 3.901 -6.626 -17.856 1.00 98.81 182 VAL A C 1
ATOM 1431 O O . VAL A 1 182 ? 4.115 -5.457 -17.526 1.00 98.81 182 VAL A O 1
ATOM 1434 N N . ARG A 1 183 ? 4.097 -7.068 -19.107 1.00 98.69 183 ARG A N 1
ATOM 1435 C CA . ARG A 1 183 ? 4.652 -6.203 -20.162 1.00 98.69 183 ARG A CA 1
ATOM 1436 C C . ARG A 1 183 ? 3.776 -4.993 -20.451 1.00 98.69 183 ARG A C 1
ATOM 1438 O O . ARG A 1 183 ? 4.291 -3.887 -20.625 1.00 98.69 183 ARG A O 1
ATOM 1445 N N . PHE A 1 184 ? 2.460 -5.190 -20.506 1.00 98.62 184 PHE A N 1
ATOM 1446 C CA . PHE A 1 184 ? 1.504 -4.125 -20.794 1.00 98.62 184 PHE A CA 1
ATOM 1447 C C . PHE A 1 184 ? 1.574 -3.010 -19.743 1.00 98.62 184 PHE A C 1
ATOM 1449 O O . PHE A 1 184 ? 1.791 -1.848 -20.090 1.00 98.62 184 PHE A O 1
ATOM 1456 N N . PHE A 1 185 ? 1.448 -3.357 -18.458 1.00 98.62 185 PHE A N 1
ATOM 1457 C CA . PHE A 1 185 ? 1.455 -2.365 -17.381 1.00 98.62 185 PHE A CA 1
ATOM 1458 C C . PHE A 1 185 ? 2.836 -1.734 -17.172 1.00 98.62 185 PHE A C 1
ATOM 1460 O O . PHE A 1 185 ? 2.914 -0.544 -16.872 1.00 98.62 185 PHE A O 1
ATOM 1467 N N . ALA A 1 186 ? 3.924 -2.479 -17.386 1.00 98.62 186 ALA A N 1
ATOM 1468 C CA . ALA A 1 186 ? 5.276 -1.923 -17.352 1.00 98.62 186 ALA A CA 1
ATOM 1469 C C . ALA A 1 186 ? 5.501 -0.884 -18.461 1.00 98.62 186 ALA A C 1
ATOM 1471 O O . ALA A 1 186 ? 5.970 0.222 -18.195 1.00 98.62 186 ALA A O 1
ATOM 1472 N N . THR A 1 187 ? 5.080 -1.198 -19.690 1.00 98.19 187 THR A N 1
ATOM 1473 C CA . THR A 1 187 ? 5.164 -0.276 -20.834 1.00 98.19 187 THR A CA 1
ATOM 1474 C C . THR A 1 187 ? 4.322 0.980 -20.608 1.00 98.19 187 THR A C 1
ATOM 1476 O O . THR A 1 187 ? 4.779 2.092 -20.873 1.00 98.19 187 THR A O 1
ATOM 1479 N N . GLN A 1 188 ? 3.109 0.826 -20.070 1.00 97.38 188 GLN A N 1
ATOM 1480 C CA . GLN A 1 188 ? 2.248 1.955 -19.718 1.00 97.38 188 GLN A CA 1
ATOM 1481 C C . GLN A 1 188 ? 2.905 2.865 -18.667 1.00 97.38 188 GLN A C 1
ATOM 1483 O O . GLN A 1 188 ? 2.875 4.089 -18.800 1.00 97.38 188 GLN A O 1
ATOM 1488 N N . ALA A 1 189 ? 3.530 2.281 -17.643 1.00 97.38 189 ALA A N 1
ATOM 1489 C CA . ALA A 1 189 ? 4.231 3.031 -16.607 1.00 97.38 189 ALA A CA 1
ATOM 1490 C C . ALA A 1 189 ? 5.452 3.795 -17.155 1.00 97.38 189 ALA A C 1
ATOM 1492 O O . ALA A 1 189 ? 5.656 4.953 -16.788 1.00 97.38 189 ALA A O 1
ATOM 1493 N N .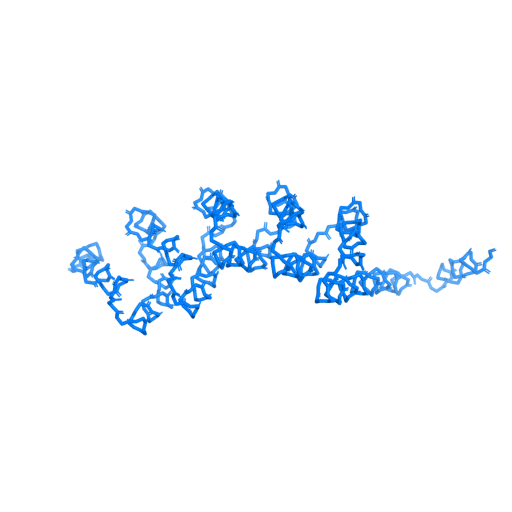 LEU A 1 190 ? 6.220 3.192 -18.074 1.00 97.06 190 LEU A N 1
ATOM 1494 C CA . LEU A 1 190 ? 7.337 3.855 -18.765 1.00 97.06 190 LEU A CA 1
ATOM 1495 C C . LEU A 1 190 ? 6.865 5.083 -19.551 1.00 97.06 190 LEU A C 1
ATOM 1497 O O . LEU A 1 190 ? 7.420 6.168 -19.389 1.00 97.06 190 LEU A O 1
ATOM 1501 N N . GLN A 1 191 ? 5.784 4.952 -20.321 1.00 93.44 191 GLN A N 1
ATOM 1502 C CA . GLN A 1 191 ? 5.209 6.077 -21.066 1.00 93.44 191 GLN A CA 1
ATOM 1503 C C . GLN A 1 191 ? 4.778 7.222 -20.140 1.00 93.44 191 GLN A C 1
ATOM 1505 O O . GLN A 1 191 ? 4.979 8.391 -20.466 1.00 93.44 191 GLN A O 1
ATOM 1510 N N . SER A 1 192 ? 4.219 6.903 -18.968 1.00 88.12 192 SER A N 1
ATOM 1511 C CA . SER A 1 192 ? 3.887 7.920 -17.968 1.00 88.12 192 SER A CA 1
ATOM 1512 C C . SER A 1 192 ? 5.124 8.625 -17.411 1.00 88.12 192 SER A C 1
ATOM 1514 O O . SER A 1 192 ? 5.072 9.837 -17.220 1.00 88.12 192 SER A O 1
ATOM 1516 N N . SER A 1 193 ? 6.238 7.915 -17.190 1.00 83.75 193 SER A N 1
ATOM 1517 C CA . SER A 1 193 ? 7.486 8.563 -16.753 1.00 83.75 193 SER A CA 1
ATOM 1518 C C . SER A 1 193 ? 8.013 9.568 -17.779 1.00 83.75 193 SER A C 1
ATOM 1520 O O . SER A 1 193 ? 8.393 10.674 -17.402 1.00 83.75 193 SER A O 1
ATOM 1522 N N . ASP A 1 194 ? 7.941 9.241 -19.073 1.00 83.88 194 ASP A N 1
ATOM 1523 C CA . ASP A 1 194 ? 8.406 10.128 -20.146 1.00 83.88 194 ASP A CA 1
ATOM 1524 C C . ASP A 1 194 ? 7.536 11.387 -20.271 1.00 83.88 194 ASP A C 1
ATOM 1526 O O . ASP A 1 194 ? 8.043 12.489 -20.482 1.00 83.88 194 ASP A O 1
ATOM 1530 N N . GLN A 1 195 ? 6.218 11.244 -20.102 1.00 79.38 195 GLN A N 1
ATOM 1531 C CA . GLN A 1 195 ? 5.287 12.374 -20.119 1.00 79.38 195 GLN A CA 1
ATOM 1532 C C . GLN A 1 195 ? 5.562 13.364 -18.984 1.00 79.38 195 GLN A C 1
ATOM 1534 O O . GLN A 1 195 ? 5.573 14.570 -19.227 1.00 79.38 195 GLN A O 1
ATOM 1539 N N . VAL A 1 196 ? 5.823 12.870 -17.768 1.00 76.19 196 VAL A N 1
ATOM 1540 C CA . VAL A 1 196 ? 6.155 13.724 -16.616 1.00 76.19 196 VAL A CA 1
ATOM 1541 C C . VAL A 1 196 ? 7.457 14.484 -16.870 1.00 76.19 196 VAL A C 1
ATOM 1543 O O . VAL A 1 196 ? 7.493 15.700 -16.693 1.00 76.19 196 VAL A O 1
ATOM 1546 N N . SER A 1 197 ? 8.500 13.812 -17.366 1.00 74.75 197 SER A N 1
ATOM 1547 C CA . SER A 1 197 ? 9.773 14.469 -17.691 1.00 74.75 197 SER A CA 1
ATOM 1548 C C . SER A 1 197 ? 9.626 15.545 -18.771 1.00 74.75 197 SER A C 1
ATOM 1550 O O . SER A 1 197 ? 10.178 16.637 -18.632 1.00 74.75 197 SER A O 1
ATOM 1552 N N . ASN A 1 198 ? 8.841 15.276 -19.817 1.00 74.38 198 ASN A N 1
ATOM 1553 C CA . ASN A 1 198 ? 8.578 16.247 -20.878 1.00 74.38 198 ASN A CA 1
ATOM 1554 C C . ASN A 1 198 ? 7.777 17.453 -20.372 1.00 74.38 198 ASN A C 1
ATOM 1556 O O . ASN A 1 198 ? 8.104 18.585 -20.725 1.00 74.38 198 ASN A O 1
ATOM 1560 N N . GLN A 1 199 ? 6.771 17.239 -19.520 1.00 73.38 199 GLN A N 1
ATOM 1561 C CA . GLN A 1 199 ? 6.005 18.336 -18.928 1.00 73.38 199 GLN A CA 1
ATOM 1562 C C . GLN A 1 199 ? 6.891 19.227 -18.048 1.00 73.38 199 GLN A C 1
ATOM 1564 O O . GLN A 1 199 ? 6.841 20.445 -18.183 1.00 73.38 199 GLN A O 1
ATOM 1569 N N . MET A 1 200 ? 7.767 18.641 -17.222 1.00 71.56 200 MET A N 1
ATOM 1570 C CA . MET A 1 200 ? 8.712 19.415 -16.407 1.00 71.56 200 MET A CA 1
ATOM 1571 C C . MET A 1 200 ? 9.655 20.269 -17.263 1.00 71.56 200 MET A C 1
ATOM 1573 O O . MET A 1 200 ? 9.930 21.416 -16.915 1.00 71.56 200 MET A O 1
ATOM 1577 N N . LEU A 1 201 ? 10.142 19.739 -18.391 1.00 71.88 201 LEU A N 1
ATOM 1578 C CA . LEU A 1 201 ? 10.964 20.509 -19.329 1.00 71.88 201 LEU A CA 1
ATOM 1579 C C . LEU A 1 201 ? 10.189 21.692 -19.918 1.00 71.88 201 LEU A C 1
ATOM 1581 O O . LEU A 1 201 ? 10.726 22.797 -19.979 1.00 71.88 201 LEU A O 1
ATOM 1585 N N . LEU A 1 202 ? 8.932 21.482 -20.317 1.00 73.06 202 LEU A N 1
ATOM 1586 C CA . LEU A 1 202 ? 8.075 22.548 -20.838 1.00 73.06 202 LEU A CA 1
ATOM 1587 C C . LEU A 1 202 ? 7.792 23.625 -19.785 1.00 73.06 202 LEU A C 1
ATOM 1589 O O . LEU A 1 202 ? 7.876 24.810 -20.103 1.00 73.06 202 LEU A O 1
ATOM 1593 N N . ASP A 1 203 ? 7.522 23.233 -18.539 1.00 74.88 203 ASP A N 1
ATOM 1594 C CA . ASP A 1 203 ? 7.279 24.168 -17.439 1.00 74.88 203 ASP A CA 1
ATOM 1595 C C . ASP A 1 203 ? 8.528 25.015 -17.149 1.00 74.88 203 ASP A C 1
ATOM 1597 O O . ASP A 1 203 ? 8.437 26.236 -17.031 1.00 74.88 203 ASP A O 1
ATOM 1601 N N . VAL A 1 204 ? 9.716 24.396 -17.112 1.00 74.00 204 VAL A N 1
ATOM 1602 C CA . VAL A 1 204 ? 10.987 25.122 -16.954 1.00 74.00 204 VAL A CA 1
ATOM 1603 C C . VAL A 1 204 ? 11.195 26.098 -18.108 1.00 74.00 204 VAL A C 1
ATOM 1605 O O . VAL A 1 204 ? 11.468 27.267 -17.857 1.00 74.00 204 VAL A O 1
ATOM 1608 N N . LEU A 1 205 ? 11.024 25.660 -19.358 1.00 74.38 205 LEU A N 1
ATOM 1609 C CA . LEU A 1 205 ? 11.172 26.518 -20.539 1.00 74.38 205 LEU A CA 1
ATOM 1610 C C . LEU A 1 205 ? 10.171 27.683 -20.554 1.00 74.38 205 LEU A C 1
ATOM 1612 O O . LEU A 1 205 ? 10.527 28.777 -20.992 1.00 74.38 205 LEU A O 1
ATOM 1616 N N . GLY A 1 206 ? 8.949 27.472 -20.055 1.00 72.62 206 GLY A N 1
ATOM 1617 C CA . GLY A 1 206 ? 7.919 28.504 -19.923 1.00 72.62 206 GLY A CA 1
ATOM 1618 C C . GLY A 1 206 ? 8.210 29.548 -18.840 1.00 72.62 206 GLY A C 1
ATOM 1619 O O . GLY A 1 206 ? 7.703 30.666 -18.920 1.00 72.62 206 GLY A O 1
ATOM 1620 N N . LEU A 1 207 ? 9.047 29.218 -17.852 1.00 73.69 207 LEU A N 1
ATOM 1621 C CA . LEU A 1 207 ? 9.518 30.151 -16.821 1.00 73.69 207 LEU A CA 1
ATOM 1622 C C . LEU A 1 207 ? 10.761 30.949 -17.251 1.00 73.69 207 LEU A C 1
ATOM 1624 O O . LEU A 1 207 ? 11.131 31.912 -16.575 1.00 73.69 207 LEU A O 1
ATOM 1628 N N . LEU A 1 208 ? 11.415 30.573 -18.356 1.00 70.00 208 LEU A N 1
ATOM 1629 C CA . LEU A 1 208 ? 12.582 31.284 -18.870 1.00 70.00 208 LEU A CA 1
ATOM 1630 C C . LEU A 1 208 ? 12.172 32.494 -19.724 1.00 70.00 208 LEU A C 1
ATOM 1632 O O . LEU A 1 208 ? 11.204 32.428 -20.483 1.00 70.00 208 LEU A O 1
ATOM 1636 N N . PRO A 1 209 ? 12.917 33.614 -19.650 1.00 69.25 209 PRO A N 1
ATOM 1637 C CA . PRO A 1 209 ? 12.679 34.738 -20.540 1.00 69.25 209 PRO A CA 1
ATOM 1638 C C . PRO A 1 209 ? 12.937 34.321 -22.005 1.00 69.25 209 PRO A C 1
ATOM 1640 O O . PRO A 1 209 ? 13.885 33.571 -22.259 1.00 69.25 209 PRO A O 1
ATOM 1643 N N . PRO A 1 210 ? 12.177 34.862 -22.981 1.00 69.12 210 PRO A N 1
ATOM 1644 C CA . PRO A 1 210 ? 12.190 34.424 -24.383 1.00 69.12 210 PRO A CA 1
ATOM 1645 C C . PRO A 1 210 ? 13.577 34.218 -25.027 1.00 69.12 210 PRO A C 1
ATOM 1647 O O . PRO A 1 210 ? 13.768 33.194 -25.685 1.00 69.12 210 PRO A O 1
ATOM 1650 N N . PRO A 1 211 ? 14.579 35.107 -24.830 1.00 71.62 211 PRO A N 1
ATOM 1651 C CA . PRO A 1 211 ? 15.889 34.924 -25.461 1.00 71.62 211 PRO A CA 1
ATOM 1652 C C . PRO A 1 211 ? 16.677 33.717 -24.924 1.00 71.62 211 PRO A C 1
ATOM 1654 O O . PRO A 1 211 ? 17.543 33.194 -25.620 1.00 71.62 211 PRO A O 1
ATOM 1657 N N . MET A 1 212 ? 16.386 33.252 -23.705 1.00 69.94 212 MET A N 1
ATOM 1658 C CA . MET A 1 212 ? 17.047 32.087 -23.107 1.00 69.94 212 MET A CA 1
ATOM 1659 C C . MET A 1 212 ? 16.411 30.774 -23.585 1.00 69.94 212 MET A C 1
ATOM 1661 O O . MET A 1 212 ? 17.108 29.780 -23.785 1.00 69.94 212 MET A O 1
ATOM 1665 N N . THR A 1 213 ? 15.099 30.790 -23.830 1.00 70.12 213 THR A N 1
ATOM 1666 C CA . THR A 1 213 ? 14.348 29.662 -24.391 1.00 70.12 213 THR A CA 1
ATOM 1667 C C . THR A 1 213 ? 14.801 29.359 -25.826 1.00 70.12 213 THR A C 1
ATOM 1669 O O . THR A 1 213 ? 15.072 28.203 -26.146 1.00 70.12 213 THR A O 1
ATOM 1672 N N . GLU A 1 214 ? 14.988 30.384 -26.670 1.00 67.12 214 GLU A N 1
ATOM 1673 C CA . GLU A 1 214 ? 15.491 30.221 -28.049 1.00 67.12 214 GLU A CA 1
ATOM 1674 C C . GLU A 1 214 ? 16.920 29.654 -28.106 1.00 67.12 214 GLU A C 1
ATOM 1676 O O . GLU A 1 214 ? 17.222 28.819 -28.959 1.00 67.12 214 GLU A O 1
ATOM 1681 N N . GLN A 1 215 ? 17.807 30.056 -27.190 1.00 67.19 215 GLN A N 1
ATOM 1682 C CA . GLN A 1 215 ? 19.174 29.522 -27.132 1.00 67.19 215 GLN A CA 1
ATOM 1683 C C . GLN A 1 215 ? 19.208 28.028 -26.778 1.00 67.19 215 GLN A C 1
ATOM 1685 O O . GLN A 1 215 ? 19.971 27.279 -27.385 1.00 67.19 215 GLN A O 1
ATOM 1690 N N . LEU A 1 216 ? 18.373 27.583 -25.834 1.00 66.12 216 LEU A N 1
ATOM 1691 C CA . LEU A 1 216 ? 18.314 26.178 -25.414 1.00 66.12 216 LEU A CA 1
ATOM 1692 C C . LEU A 1 216 ? 17.674 25.271 -26.470 1.00 66.12 216 LEU A C 1
ATOM 1694 O O . LEU A 1 216 ? 18.174 24.173 -26.705 1.00 66.12 216 LEU A O 1
ATOM 1698 N N . VAL A 1 217 ? 16.620 25.737 -27.146 1.00 67.56 217 VAL A N 1
ATOM 1699 C CA . VAL A 1 217 ? 15.992 24.991 -28.251 1.00 67.56 217 VAL A CA 1
ATOM 1700 C C . VAL A 1 217 ? 16.981 24.796 -29.406 1.00 67.56 217 VAL A C 1
ATOM 1702 O O . VAL A 1 217 ? 17.080 23.696 -29.940 1.00 67.56 217 VAL A O 1
ATOM 1705 N N . ASN A 1 218 ? 17.773 25.820 -29.740 1.00 64.25 218 ASN A N 1
ATOM 1706 C CA . ASN A 1 218 ? 18.795 25.730 -30.788 1.00 64.25 218 ASN A CA 1
ATOM 1707 C C . ASN A 1 218 ? 19.978 24.817 -30.413 1.00 64.25 218 ASN A C 1
ATOM 1709 O O . ASN A 1 218 ? 20.569 24.202 -31.296 1.00 64.25 218 ASN A O 1
ATOM 1713 N N . LEU A 1 219 ? 20.315 24.703 -29.122 1.00 57.16 219 LEU A N 1
ATOM 1714 C CA . LEU A 1 219 ? 21.344 23.781 -28.617 1.00 57.16 219 LEU A CA 1
ATOM 1715 C C . LEU A 1 219 ? 20.888 22.316 -28.608 1.00 57.16 219 LEU A C 1
ATOM 1717 O O . LEU A 1 219 ? 21.719 21.433 -28.774 1.00 57.16 219 LEU A O 1
ATOM 1721 N N . ALA A 1 220 ? 19.594 22.052 -28.410 1.00 53.94 220 ALA A N 1
ATOM 1722 C CA . ALA A 1 220 ? 19.038 20.697 -28.416 1.00 53.94 220 ALA A CA 1
ATOM 1723 C C . ALA A 1 220 ? 18.772 20.143 -29.833 1.00 53.94 220 ALA A C 1
ATOM 1725 O O . ALA A 1 220 ? 18.576 18.940 -29.989 1.00 53.94 220 ALA A O 1
ATOM 1726 N N . ALA A 1 221 ? 18.738 21.009 -30.853 1.00 48.94 221 ALA A N 1
ATOM 1727 C CA . ALA A 1 221 ? 18.517 20.648 -32.258 1.00 48.94 221 ALA A CA 1
ATOM 1728 C C . ALA A 1 221 ? 19.817 20.464 -33.077 1.00 48.94 221 ALA A C 1
ATOM 1730 O O . ALA A 1 221 ? 19.735 20.168 -34.272 1.00 48.94 221 ALA A O 1
ATOM 1731 N N . ALA A 1 222 ? 20.986 20.659 -32.456 1.00 39.34 222 ALA A N 1
ATOM 1732 C CA . ALA A 1 222 ? 22.320 20.494 -33.041 1.00 39.34 222 ALA A CA 1
ATOM 1733 C C . ALA A 1 222 ? 22.995 19.215 -32.524 1.00 39.34 222 ALA A C 1
ATOM 1735 O O . ALA A 1 222 ? 23.721 18.583 -33.325 1.00 39.34 222 ALA A O 1
#

InterPro domains:
  IPR000357 HEAT repeat [PF02985] (53-78)
  IPR000357 HEAT repeat [PF02985] (167-191)
  IPR011989 Armadillo-like helical [G3DSA:1.25.10.10] (1-192)
  IPR016024 Armadillo-type fold [SSF48371] (6-192)
  IPR021133 HEAT, type 2 [PS50077] (11-49)
  IPR021133 HEAT, type 2 [PS50077] (89-127)
  IPR021133 HEAT, type 2 [PS50077] (128-166)
  IPR021133 HEAT, type 2 [PS50077] (167-203)
  IPR051023 Protein Phosphatase 2A Regulatory Subunit A [PTHR10648] (1-194)

Secondary structure (DSSP, 8-state):
---HHHHHHHHHHHHHHHHT-SSHHHHHHHHHHHHHHHHHH-HHHHHHHTHHHHHHHTT-SSHHHHHHHHHHHHHHHHHH-HHHHHHHTHHHHHHGGG-SSHHHHHHHHHHHHHHHHHHHHHHIIIIIHHHHHHHTT-SSHHHHHHHHHHHHHHTTTS-HHHIIIIIHHHHHHHHT-SSHHHHHHHHHHHHHHHHHHHHHHHHHHHHS-HHHHHHHHHHHT-

Radius of gyration: 21.57 Å; chains: 1; bounding box: 43×52×66 Å

pLDDT: mean 90.86, std 11.54, range [39.34, 98.81]

Organism: NCBI:txid60419

Foldseek 3Di:
DCDPVNVCVVCLVVLVCQCPDPDVVSVLVSLQCLLVVCLVVDPVVCQVRPLVSLLVQLVDPDPSSVVSSLVSLLSNCQRVHLVVCVVRPQVSLLVQCPPPDVSSVLSSLSSLLSNLQRNAAPCCLPRVLVSLLVQCPDPDLSSNLSSLVSLLSCLVRYDLVCCVPPSLVSLVVQLPDPDPSSVVSSVVSNVSNVVVVVVVVVVVLVPDDPVVSVVVVVVVVD